Protein 3TQE (pdb70)

Sequence (308 aa):
SYVPQSSFAFVFPGQQGSQHHLGLAELGLQQPIIVLEETFQQQASSSALAYDLWALVQHGPQEERRLDQTTQFTQPALLTADVAIFRCWEALGGPKPQVAGHSLGEYAALVCAGALKKFEEAVKLVEKKRGQYQEAVPVGEGAGAIIGLNEAEIESICENAALGQVVQPANLNSTDQQTVISSGHSEAVDRALNAKTEGAKKIAKKRIIPVSVPSSHCPLQPAADRLAQDIIAKIISIDSPKVPVIHNVDVVDHNEANIIRGALIKQLVRRPVRWVVETIKYIEEQGIKVFECGPDNKLAGLIKRRIDRQSEILPLTTTELILTAIKRLTH

CATH classification: 3.40.366.10 (+1 more: 3.30.70.250)

Secondary structure (DSSP, 8-state):
----------B--TT------HHHHHH-HHHHHHHHHHHHHHTS-HHHHHHH--HHHHTSHHHHHHHHHHHHHHHHHHHHHTTPPPP---BSTHHHHHHHHHTTSS-HHHHHHHHHHHHH---SS-TTSB--EEESS-HHHHHHHHHHHHTTS-EEEEEEEETTEEEEEEBHHHHHHHH--TTTT-SEEE--S-S---SS---HHHHHHHHHHTTS--PPPSS----TTTSS---SHHHHHHHHHHHTTS-EEHHHHHHHHHHTT--B---SSSSHHHHHHHHH-TT-B----SSHHHHHHHHHHTT-

Solvent-accessible surface area: 13144 Å² total

Structure (mmCIF, N/CA/C/O backbone):
data_3TQE
#
_entry.id   3TQE
#
_cell.length_a   173.360
_cell.length_b   63.184
_cell.length_c   42.769
_cell.angle_alpha   90.00
_cell.angle_beta   98.81
_cell.angle_gamma   90.00
#
_symmetry.space_group_name_H-M   'C 1 2 1'
#
loop_
_entity.id
_entity.type
_entity.pdbx_description
1 polymer 'Malonyl-CoA-[acyl-carrier-protein] transacylase'
2 non-polymer GLYCINE
3 non-polymer 1,2-ETHANEDIOL
4 water water
#
loop_
_atom_site.group_PDB
_atom_site.id
_atom_site.type_symbol
_atom_site.label_atom_id
_atom_site.label_alt_id
_atom_site.label_comp_id
_atom_site.label_asym_id
_atom_site.label_entity_id
_atom_site.label_seq_id
_atom_site.pdbx_PDB_ins_code
_atom_site.Cartn_x
_atom_site.Cartn_y
_atom_site.Cartn_z
_atom_site.occupancy
_atom_site.B_iso_or_equiv
_atom_site.auth_seq_id
_atom_site.auth_comp_id
_atom_site.auth_asym_id
_atom_site.auth_atom_id
_atom_site.pdbx_PDB_model_num
ATOM 1 N N . SER A 1 1 ? 93.700 20.469 6.919 1.00 29.40 -2 SER A N 1
ATOM 2 C CA . SER A 1 1 ? 94.196 20.273 8.315 1.00 28.66 -2 SER A CA 1
ATOM 3 C C . SER A 1 1 ? 93.049 20.440 9.305 1.00 27.27 -2 SER A C 1
ATOM 4 O O . SER A 1 1 ? 91.916 20.807 8.927 1.00 27.68 -2 SER A O 1
ATOM 7 N N . TYR A 1 2 ? 93.342 20.162 10.570 1.00 24.63 -1 TYR A N 1
ATOM 8 C CA . TYR A 1 2 ? 92.325 20.183 11.614 1.00 23.57 -1 TYR A CA 1
ATOM 9 C C . TYR A 1 2 ? 91.587 21.501 11.671 1.00 22.29 -1 TYR A C 1
ATOM 10 O O . TYR A 1 2 ? 92.176 22.571 11.713 1.00 21.59 -1 TYR A O 1
ATOM 19 N N . VAL A 1 3 ? 90.267 21.401 11.695 1.00 21.53 0 VAL A N 1
ATOM 20 C CA . VAL A 1 3 ? 89.417 22.527 11.916 1.00 21.48 0 VAL A CA 1
ATOM 21 C C . VAL A 1 3 ? 88.472 22.108 13.006 1.00 20.75 0 VAL A C 1
ATOM 22 O O . VAL A 1 3 ? 87.772 21.100 12.890 1.00 22.31 0 VAL A O 1
ATOM 39 N N . PRO A 1 5 ? 85.216 21.863 14.660 1.00 19.39 2 PRO A N 1
ATOM 40 C CA . PRO A 1 5 ? 83.860 22.105 14.149 1.00 19.59 2 PRO A CA 1
ATOM 41 C C . PRO A 1 5 ? 83.089 23.098 14.991 1.00 18.79 2 PRO A C 1
ATOM 42 O O . PRO A 1 5 ? 83.318 23.221 16.195 1.00 19.37 2 PRO A O 1
ATOM 46 N N . GLN A 1 6 ? 82.171 23.803 14.361 1.00 17.92 3 GLN A N 1
ATOM 47 C CA . GLN A 1 6 ? 81.262 24.646 15.072 1.00 18.67 3 GLN A CA 1
ATOM 48 C C . GLN A 1 6 ? 80.384 23.748 15.943 1.00 17.21 3 GLN A C 1
ATOM 49 O O . GLN A 1 6 ? 79.935 22.686 15.511 1.00 17.47 3 GLN A O 1
ATOM 55 N N . SER A 1 7 ? 80.126 24.188 17.161 1.00 16.07 4 SER A N 1
ATOM 56 C CA A SER A 1 7 ? 79.166 23.521 18.013 0.50 15.87 4 SER A CA 1
ATOM 57 C CA B SER A 1 7 ? 79.154 23.514 18.009 0.50 15.53 4 SER A CA 1
ATOM 58 C C . SER A 1 7 ? 77.775 23.805 17.476 1.00 15.05 4 SER A C 1
ATOM 59 O O . SER A 1 7 ? 77.531 24.868 16.917 1.00 16.20 4 SER A O 1
ATOM 64 N N . PHE A 1 8 ? 76.883 22.836 17.643 1.00 13.04 5 PHE A N 1
ATOM 65 C CA . PHE A 1 8 ? 75.545 22.996 17.104 1.00 12.33 5 PHE A CA 1
ATOM 66 C C . PHE A 1 8 ? 74.549 22.210 17.890 1.00 12.05 5 PHE A C 1
ATOM 67 O O . PHE A 1 8 ? 74.893 21.254 18.585 1.00 12.13 5 PHE A O 1
ATOM 75 N N . ALA A 1 9 ? 73.305 22.639 17.733 1.00 11.52 6 ALA A N 1
ATOM 76 C CA . ALA A 1 9 ? 72.184 22.008 18.366 1.00 11.34 6 ALA A CA 1
ATOM 77 C C . ALA A 1 9 ? 71.223 21.543 17.295 1.00 11.17 6 ALA A C 1
ATOM 78 O O . ALA A 1 9 ? 71.124 22.168 16.245 1.00 13.10 6 ALA A O 1
ATOM 80 N N . PHE A 1 10 ? 70.558 20.429 17.554 1.00 10.92 7 PHE A N 1
ATOM 81 C CA . PHE A 1 10 ? 69.413 20.043 16.769 1.00 11.33 7 PHE A CA 1
ATOM 82 C C . PHE A 1 10 ? 68.151 20.435 17.492 1.00 11.47 7 PHE A C 1
ATOM 83 O O . PHE A 1 10 ? 67.997 20.196 18.685 1.00 11.89 7 PHE A O 1
ATOM 91 N N . VAL A 1 11 ? 67.249 21.051 16.756 1.00 11.26 8 VAL A N 1
ATOM 92 C CA . VAL A 1 11 ? 65.945 21.397 17.251 1.00 11.31 8 VAL A CA 1
ATOM 93 C C . VAL A 1 11 ? 64.880 20.710 16.436 1.00 10.69 8 VAL A C 1
ATOM 94 O O . VAL A 1 11 ? 64.924 20.696 15.212 1.00 12.24 8 VAL A O 1
ATOM 98 N N . PHE A 1 12 ? 63.940 20.085 17.129 1.00 10.24 9 PHE A N 1
ATOM 99 C CA . PHE A 1 12 ? 62.970 19.216 16.504 1.00 11.24 9 PHE A CA 1
ATOM 100 C C . PHE A 1 12 ? 61.599 19.835 16.560 1.00 11.20 9 PHE A C 1
ATOM 101 O O . PHE A 1 12 ? 61.087 20.105 17.641 1.00 11.79 9 PHE A O 1
ATOM 109 N N . PRO A 1 13 ? 60.995 20.053 15.406 1.00 12.09 10 PRO A N 1
ATOM 110 C CA . PRO A 1 13 ? 59.699 20.648 15.405 1.00 13.12 10 PRO A CA 1
ATOM 111 C C . PRO A 1 13 ? 58.568 19.728 15.797 1.00 14.07 10 PRO A C 1
ATOM 112 O O . PRO A 1 13 ? 58.669 18.515 15.725 1.00 15.55 10 PRO A O 1
ATOM 116 N N . GLY A 1 14 ? 57.496 20.359 16.216 1.00 15.05 11 GLY A N 1
ATOM 117 C CA . GLY A 1 14 ? 56.267 19.693 16.597 1.00 15.75 11 GLY A CA 1
ATOM 118 C C . GLY A 1 14 ? 55.086 20.195 15.801 1.00 16.35 11 GLY A C 1
ATOM 119 O O . GLY A 1 14 ? 55.224 20.642 14.670 1.00 15.79 11 GLY A O 1
ATOM 120 N N A GLN A 1 15 ? 53.910 20.129 16.419 0.50 17.54 12 GLN A N 1
ATOM 121 N N B GLN A 1 15 ? 53.904 20.084 16.380 0.50 17.22 12 GLN A N 1
ATOM 122 C CA A GLN A 1 15 ? 52.650 20.603 15.831 0.50 19.01 12 GLN A CA 1
ATOM 123 C CA B GLN A 1 15 ? 52.685 20.396 15.653 0.50 18.41 12 GLN A CA 1
ATOM 124 C C A GLN A 1 15 ? 52.793 21.917 15.085 0.50 18.79 12 GLN A C 1
ATOM 125 C C B GLN A 1 15 ? 52.700 21.837 15.126 0.50 18.56 12 GLN A C 1
ATOM 126 O O A GLN A 1 15 ? 53.431 22.854 15.570 0.50 19.63 12 GLN A O 1
ATOM 127 O O B GLN A 1 15 ? 53.146 22.759 15.808 0.50 19.54 12 GLN A O 1
ATOM 138 N N . GLY A 1 16 ? 52.181 21.987 13.912 1.00 18.68 13 GLY A N 1
ATOM 139 C CA . GLY A 1 16 ? 52.230 23.181 13.131 1.00 19.62 13 GLY A CA 1
ATOM 140 C C . GLY A 1 16 ? 53.178 23.023 11.985 1.00 18.28 13 GLY A C 1
ATOM 141 O O . GLY A 1 16 ? 53.045 23.718 10.976 1.00 21.62 13 GLY A O 1
ATOM 142 N N . SER A 1 17 ? 54.161 22.121 12.115 1.00 16.94 14 SER A N 1
ATOM 143 C CA . SER A 1 17 ? 55.127 21.950 11.072 1.00 16.31 14 SER A CA 1
ATOM 144 C C . SER A 1 17 ? 54.741 20.882 10.063 1.00 16.39 14 SER A C 1
ATOM 145 O O . SER A 1 17 ? 55.434 20.673 9.093 1.00 17.06 14 SER A O 1
ATOM 148 N N . GLN A 1 18 ? 53.620 20.205 10.274 1.00 16.84 15 GLN A N 1
ATOM 149 C CA . GLN A 1 18 ? 53.204 19.189 9.338 1.00 18.14 15 GLN A CA 1
ATOM 150 C C . GLN A 1 18 ? 52.496 19.783 8.155 1.00 18.50 15 GLN A C 1
ATOM 151 O O . GLN A 1 18 ? 51.773 20.768 8.287 1.00 20.59 15 GLN A O 1
ATOM 157 N N . HIS A 1 19 ? 52.726 19.169 7.012 1.00 17.33 16 HIS A N 1
ATOM 158 C CA A HIS A 1 19 ? 52.020 19.519 5.795 0.50 18.17 16 HIS A CA 1
ATOM 159 C CA B HIS A 1 19 ? 52.091 19.544 5.747 0.50 17.98 16 HIS A CA 1
ATOM 160 C C . HIS A 1 19 ? 51.974 18.333 4.856 1.00 17.77 16 HIS A C 1
ATOM 161 O O . HIS A 1 19 ? 52.834 17.471 4.866 1.00 16.88 16 HIS A O 1
ATOM 174 N N . LEU A 1 20 ? 50.924 18.270 4.055 1.00 17.93 17 LEU A N 1
ATOM 175 C CA . LEU A 1 20 ? 50.847 17.220 3.074 1.00 18.36 17 LEU A CA 1
ATOM 176 C C . LEU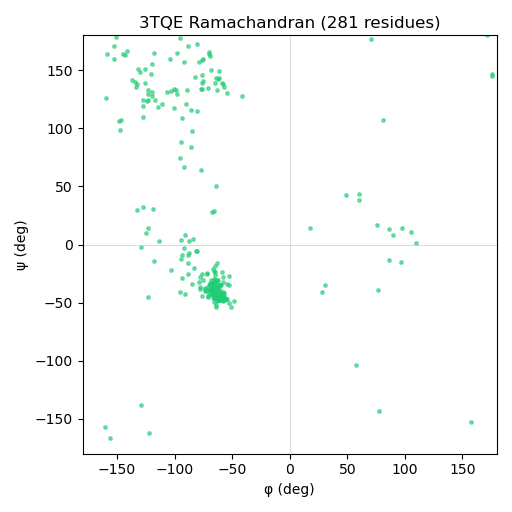 A 1 20 ? 52.035 17.299 2.155 1.00 18.48 17 LEU A C 1
ATOM 177 O O . LEU A 1 20 ? 52.480 18.406 1.776 1.00 20.07 17 LEU A O 1
ATOM 182 N N . GLY A 1 21 ? 52.571 16.138 1.833 1.00 18.26 18 GLY A N 1
ATOM 183 C CA . GLY A 1 21 ? 53.691 16.026 0.946 1.00 18.49 18 GLY A CA 1
ATOM 184 C C . GLY A 1 21 ? 55.017 16.284 1.600 1.00 19.17 18 GLY A C 1
ATOM 185 O O . GLY A 1 21 ? 56.028 16.281 0.944 1.00 19.36 18 GLY A O 1
ATOM 194 N N . LEU A 1 23 ? 58.525 15.930 3.182 1.00 16.29 20 LEU A N 1
ATOM 195 C CA . LEU A 1 23 ? 59.611 15.009 2.928 1.00 16.62 20 LEU A CA 1
ATOM 196 C C . LEU A 1 23 ? 59.536 14.265 1.598 1.00 15.78 20 LEU A C 1
ATOM 197 O O . LEU A 1 23 ? 60.276 13.321 1.3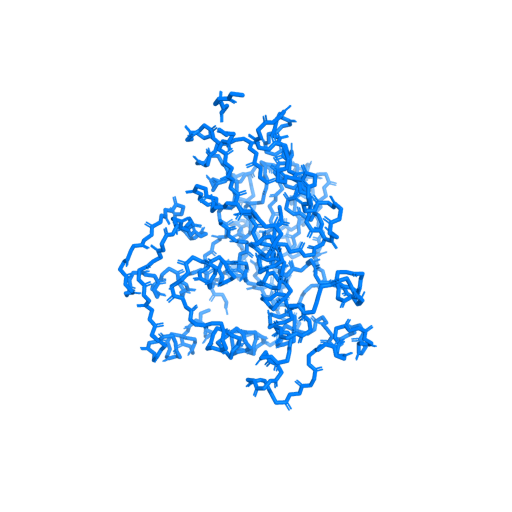89 1.00 15.13 20 LEU A O 1
ATOM 202 N N . ALA A 1 24 ? 58.678 14.698 0.669 1.00 16.58 21 ALA A N 1
ATOM 203 C CA . ALA A 1 24 ? 58.574 13.965 -0.581 1.00 16.97 21 ALA A CA 1
ATOM 204 C C . ALA A 1 24 ? 59.913 13.893 -1.329 1.00 16.45 21 ALA A C 1
ATOM 205 O O . ALA A 1 24 ? 60.333 12.842 -1.814 1.00 17.17 21 ALA A O 1
ATOM 207 N N . GLU A 1 25 ? 60.614 15.012 -1.375 1.00 16.30 22 GLU A N 1
ATOM 208 C CA . GLU A 1 25 ? 61.901 15.039 -2.063 1.00 16.20 22 GLU A CA 1
ATOM 209 C C . GLU A 1 25 ? 62.920 14.166 -1.366 1.00 15.15 22 GLU A C 1
ATOM 210 O O . GLU A 1 25 ? 63.566 13.330 -1.987 1.00 14.98 22 GLU A O 1
ATOM 216 N N . LEU A 1 26 ? 63.055 14.338 -0.053 1.00 14.69 23 LE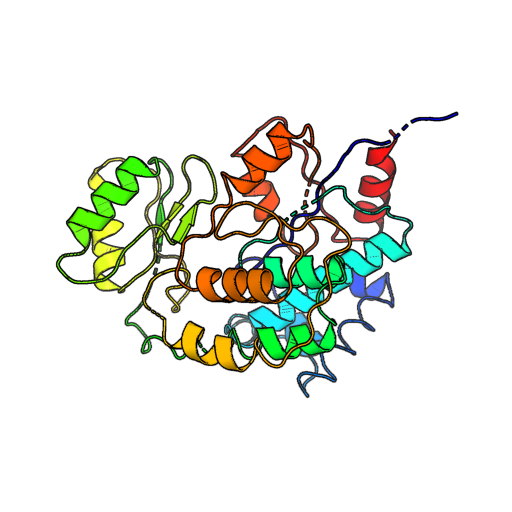U A N 1
ATOM 217 C CA . LEU A 1 26 ? 63.999 13.535 0.675 1.00 14.58 23 LEU A CA 1
ATOM 218 C C . LEU A 1 26 ? 63.651 12.065 0.561 1.00 15.12 23 LEU A C 1
ATOM 219 O O . LEU A 1 26 ? 64.518 11.211 0.513 1.00 16.16 23 LEU A O 1
ATOM 224 N N . GLY A 1 27 ? 62.360 11.768 0.525 1.00 15.00 24 GLY A N 1
ATOM 225 C CA . GLY A 1 27 ? 61.904 10.392 0.358 1.00 16.41 24 GLY A CA 1
ATOM 226 C C . GLY A 1 27 ? 62.274 9.750 -0.967 1.00 17.16 24 GLY A C 1
ATOM 227 O O . GLY A 1 27 ? 62.470 8.540 -1.042 1.00 19.03 24 GLY A O 1
ATOM 228 N N . LEU A 1 28 ? 62.379 10.561 -2.007 1.00 15.91 25 LEU A N 1
ATOM 229 C CA . LEU A 1 28 ? 62.890 10.069 -3.276 1.00 16.65 25 LEU A CA 1
ATOM 230 C C . LEU A 1 28 ? 64.386 9.838 -3.227 1.00 16.43 25 LEU A C 1
ATOM 231 O O . LEU A 1 28 ? 64.913 8.898 -3.799 1.00 18.42 25 LEU A O 1
ATOM 236 N N . GLN A 1 29 ? 65.081 10.722 -2.541 1.00 14.73 26 GLN A N 1
ATOM 237 C CA . GLN A 1 29 ? 66.526 10.715 -2.511 1.00 14.66 26 GLN A CA 1
ATOM 238 C C . GLN A 1 29 ? 67.139 9.695 -1.607 1.00 14.38 26 GLN A C 1
ATOM 239 O O . GLN A 1 29 ? 68.219 9.188 -1.879 1.00 15.45 26 GLN A O 1
ATOM 245 N N . GLN A 1 30 ? 66.486 9.463 -0.471 1.00 14.50 27 GLN A N 1
ATOM 246 C CA . GLN A 1 30 ? 67.073 8.670 0.598 1.00 14.64 27 GLN A CA 1
ATOM 247 C C . GLN A 1 30 ? 66.145 7.549 1.039 1.00 15.70 27 GLN A C 1
ATOM 248 O O . GLN A 1 30 ? 65.138 7.801 1.693 1.00 15.86 27 GLN A O 1
ATOM 254 N N . PRO A 1 31 ? 66.504 6.299 0.728 1.00 16.95 28 PRO A N 1
ATOM 255 C CA . PRO A 1 31 ? 65.752 5.131 1.110 1.00 17.16 28 PRO A CA 1
ATOM 256 C C . PRO A 1 31 ? 65.454 5.048 2.599 1.00 15.81 28 PRO A C 1
ATOM 257 O O . PRO A 1 31 ? 64.439 4.501 2.978 1.00 16.36 28 PRO A O 1
ATOM 261 N N . ILE A 1 32 ? 66.292 5.646 3.431 1.00 15.21 29 ILE A N 1
ATOM 262 C CA A ILE A 1 32 ? 66.045 5.561 4.865 0.50 14.76 29 ILE A CA 1
ATOM 263 C CA B ILE A 1 32 ? 66.070 5.638 4.871 0.50 15.30 29 ILE A CA 1
ATOM 264 C C . ILE A 1 32 ? 64.726 6.260 5.255 1.00 14.78 29 ILE A C 1
ATOM 265 O O . ILE A 1 32 ? 64.128 5.915 6.266 1.00 14.53 29 ILE A O 1
ATOM 274 N N . VAL A 1 33 ? 64.272 7.227 4.482 1.00 13.86 30 VAL A N 1
ATOM 275 C CA . VAL A 1 33 ? 63.013 7.906 4.784 1.00 13.73 30 VAL A CA 1
ATOM 276 C C . VAL A 1 33 ? 61.872 6.933 4.694 1.00 13.94 30 VAL A C 1
ATOM 277 O O . VAL A 1 33 ? 61.106 6.793 5.628 1.00 13.35 30 VAL A O 1
ATOM 281 N N . LEU A 1 34 ? 61.769 6.228 3.597 1.00 14.39 31 LEU A N 1
ATOM 282 C CA . LEU A 1 34 ? 60.659 5.294 3.462 1.00 15.79 31 LEU A CA 1
ATOM 283 C C . LEU A 1 34 ? 60.798 4.170 4.461 1.00 15.47 31 LEU A C 1
ATOM 284 O O . LEU A 1 34 ? 59.790 3.700 4.997 1.00 15.65 31 LEU A O 1
ATOM 289 N N . GLU A 1 35 ? 62.014 3.721 4.721 1.00 15.40 32 GLU A N 1
ATOM 290 C CA A GLU A 1 35 ? 62.218 2.673 5.720 0.50 15.73 32 GLU A CA 1
ATOM 291 C CA B GLU A 1 35 ? 62.246 2.681 5.727 0.50 15.64 32 GLU A CA 1
ATOM 292 C C . GLU A 1 35 ? 61.734 3.127 7.095 1.00 14.43 32 GLU A C 1
ATOM 293 O O . GLU A 1 35 ? 61.125 2.367 7.839 1.00 14.87 32 GLU A O 1
ATOM 304 N N . THR A 1 36 ? 61.988 4.369 7.426 1.00 13.20 33 THR A N 1
ATOM 305 C CA . THR A 1 36 ? 61.561 4.904 8.713 1.00 12.31 33 THR A CA 1
ATOM 306 C C . THR A 1 36 ? 60.044 4.981 8.780 1.00 12.86 33 THR A C 1
ATOM 307 O O . THR A 1 36 ? 59.446 4.635 9.783 1.00 12.66 33 THR A O 1
ATOM 311 N N . PHE A 1 37 ? 59.414 5.447 7.721 1.00 12.00 34 PHE A N 1
ATOM 312 C CA . PHE A 1 37 ? 57.972 5.494 7.691 1.00 12.74 34 PHE A CA 1
ATOM 313 C C . PHE A 1 37 ? 57.400 4.091 7.713 1.00 13.71 34 PHE A C 1
ATOM 314 O O . PHE A 1 37 ? 56.338 3.889 8.293 1.00 13.99 34 PHE A O 1
ATOM 322 N N . GLN A 1 38 ? 58.080 3.122 7.105 1.00 14.25 35 GLN A N 1
ATOM 323 C CA A GLN A 1 38 ? 57.621 1.734 7.150 0.50 15.44 35 GLN A CA 1
ATOM 324 C CA B GLN A 1 38 ? 57.576 1.762 7.158 0.50 15.41 35 GLN A CA 1
ATOM 325 C C . GLN A 1 38 ? 57.627 1.206 8.578 1.00 14.50 35 GLN A C 1
ATOM 326 O O . GLN A 1 38 ? 56.705 0.504 9.000 1.00 15.48 35 GLN A O 1
ATOM 337 N N . GLN A 1 39 ? 58.678 1.536 9.319 1.00 13.82 36 GLN A N 1
ATOM 338 C CA . GLN A 1 39 ? 58.760 1.161 10.720 1.00 14.00 36 GLN A CA 1
ATOM 339 C C . GLN A 1 39 ? 57.598 1.768 11.483 1.00 14.15 36 GLN A C 1
ATOM 340 O O . GLN A 1 39 ? 56.955 1.095 12.280 1.00 14.80 36 GLN A O 1
ATOM 346 N N . ALA A 1 40 ? 57.354 3.046 11.281 1.00 13.28 37 ALA A N 1
ATOM 347 C CA . ALA A 1 40 ? 56.247 3.684 11.950 1.00 13.31 37 ALA A CA 1
ATOM 348 C C . ALA A 1 40 ? 54.917 3.054 11.578 1.00 13.37 37 ALA A C 1
ATOM 349 O O . ALA A 1 40 ? 54.074 2.833 12.431 1.00 14.14 37 ALA A O 1
ATOM 351 N N . SER A 1 41 ? 54.742 2.763 10.301 1.00 13.19 38 SER A N 1
ATOM 352 C CA . SER A 1 41 ? 53.511 2.176 9.812 1.00 13.82 38 SER A CA 1
ATOM 353 C C . SER A 1 41 ? 53.275 0.809 10.399 1.00 15.28 38 SER A C 1
ATOM 354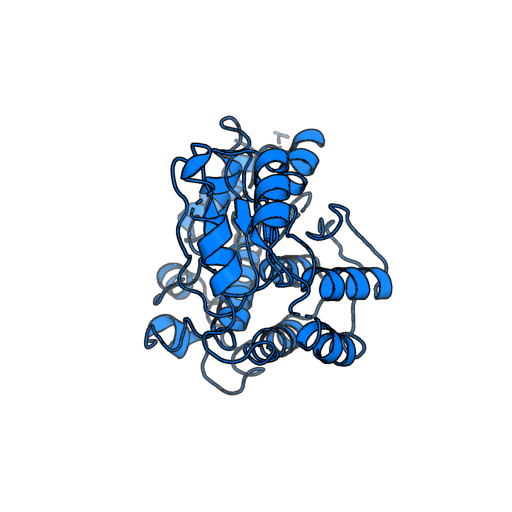 O O . SER A 1 41 ? 52.130 0.460 10.658 1.00 16.51 38 SER A O 1
ATOM 357 N N . SER A 1 42 ? 54.331 0.042 10.604 1.00 16.64 39 SER A N 1
ATOM 358 C CA A SER A 1 42 ? 54.173 -1.249 11.232 0.50 18.15 39 SER A CA 1
ATOM 359 C CA B SER A 1 42 ? 54.214 -1.261 11.249 0.50 18.26 39 SER A CA 1
ATOM 360 C C . SER A 1 42 ? 53.690 -1.092 12.670 1.00 18.43 39 SER A C 1
ATOM 361 O O . SER A 1 42 ? 52.850 -1.868 13.146 1.00 21.15 39 SER A O 1
ATOM 366 N N . ALA A 1 43 ? 54.166 -0.063 13.342 1.00 18.27 40 ALA A N 1
ATOM 367 C CA . ALA A 1 43 ? 53.743 0.205 14.694 1.00 18.44 40 ALA A CA 1
ATOM 368 C C . ALA A 1 43 ? 52.301 0.715 14.778 1.00 18.06 40 ALA A C 1
ATOM 369 O O . ALA A 1 43 ? 51.573 0.366 15.715 1.00 21.47 40 ALA A O 1
ATOM 371 N N . LEU A 1 44 ? 51.882 1.516 13.802 1.00 16.16 41 LEU A N 1
ATOM 372 C CA . LEU A 1 44 ? 50.584 2.195 13.791 1.00 15.82 41 LEU A CA 1
ATOM 373 C C . LEU A 1 44 ? 49.486 1.363 13.166 1.00 16.21 41 LEU A C 1
ATOM 374 O O . LEU A 1 44 ? 48.298 1.613 13.384 1.00 16.43 41 LEU A O 1
ATOM 379 N N . ALA A 1 45 ? 49.900 0.449 12.294 1.00 16.01 42 ALA A N 1
ATOM 380 C CA . ALA A 1 45 ? 49.006 -0.438 11.537 1.00 15.69 42 ALA A CA 1
ATOM 381 C C . ALA A 1 45 ? 48.280 0.215 10.366 1.00 16.60 42 ALA A C 1
ATOM 382 O O . ALA A 1 45 ? 47.347 -0.353 9.823 1.00 18.21 42 ALA A O 1
ATOM 384 N N . TYR A 1 46 ? 48.748 1.371 9.920 1.00 16.54 43 TYR A N 1
ATOM 385 C CA . TYR A 1 46 ? 48.301 1.970 8.672 1.00 16.19 43 TYR A CA 1
ATOM 386 C C . TYR A 1 46 ? 49.524 2.592 8.010 1.00 15.70 43 TYR A C 1
ATOM 387 O O . TYR A 1 46 ? 50.585 2.719 8.636 1.00 15.03 43 TYR A O 1
ATOM 396 N N . ASP A 1 47 ? 49.374 2.949 6.742 1.00 15.69 44 ASP A N 1
ATOM 397 C CA . ASP A 1 47 ? 50.480 3.442 5.936 1.00 16.13 44 ASP A CA 1
ATOM 398 C C . ASP A 1 47 ? 50.636 4.919 6.179 1.00 15.13 44 ASP A C 1
ATOM 399 O O . ASP A 1 47 ? 49.921 5.765 5.638 1.00 14.62 44 ASP A O 1
ATOM 404 N N . LEU A 1 48 ? 51.567 5.245 7.058 1.00 14.01 45 LEU A N 1
ATOM 405 C CA . LEU A 1 48 ? 51.767 6.616 7.445 1.00 13.98 45 LEU A CA 1
ATOM 406 C C . LEU A 1 48 ? 52.296 7.464 6.299 1.00 14.01 45 LEU A C 1
ATOM 407 O O . LEU A 1 48 ? 51.928 8.619 6.167 1.00 14.46 45 LEU A O 1
ATOM 412 N N . TRP A 1 49 ? 53.171 6.899 5.490 1.00 14.18 46 TRP A N 1
ATOM 413 C CA . TRP A 1 49 ? 53.686 7.672 4.362 1.00 14.23 46 TRP A CA 1
ATOM 414 C C . TRP A 1 49 ? 52.564 8.077 3.409 1.00 15.23 46 TRP A C 1
ATOM 415 O O . TRP A 1 49 ? 52.473 9.216 2.999 1.00 15.96 46 TRP A O 1
ATOM 426 N N . ALA A 1 50 ? 51.666 7.137 3.125 1.00 16.07 47 ALA A N 1
ATOM 427 C CA . ALA A 1 50 ? 50.547 7.414 2.273 1.00 16.56 47 ALA A CA 1
ATOM 428 C C . ALA A 1 50 ? 49.677 8.504 2.844 1.00 16.46 47 ALA A C 1
ATOM 429 O O . ALA A 1 50 ? 49.223 9.395 2.129 1.00 17.97 47 ALA A O 1
ATOM 431 N N . LEU A 1 51 ? 49.491 8.485 4.161 1.00 15.74 48 LEU A N 1
ATOM 432 C CA . LEU A 1 51 ? 48.685 9.495 4.792 1.00 17.31 48 LEU A CA 1
ATOM 433 C C . LEU A 1 51 ? 49.349 10.849 4.659 1.00 16.71 48 LEU A C 1
ATOM 434 O O . LEU A 1 51 ? 48.704 11.819 4.329 1.00 18.03 48 LEU A O 1
ATOM 439 N N . VAL A 1 52 ? 50.649 10.923 4.912 1.00 15.62 49 VAL A N 1
ATOM 440 C CA . VAL A 1 52 ? 51.337 12.190 4.863 1.00 16.80 49 VAL A CA 1
ATOM 441 C C . VAL A 1 52 ? 51.439 12.715 3.451 1.00 16.61 49 VAL A C 1
ATOM 442 O O . VAL A 1 52 ? 51.396 13.911 3.248 1.00 17.51 49 VAL A O 1
ATOM 446 N N . GLN A 1 53 ? 51.564 11.830 2.473 1.00 16.86 50 GLN A N 1
ATOM 447 C CA . GLN A 1 53 ? 51.705 12.288 1.082 1.00 18.60 50 GLN A CA 1
ATOM 448 C C . GLN A 1 53 ? 50.401 12.710 0.483 1.00 20.14 50 GLN A C 1
ATOM 449 O O . GLN A 1 53 ? 50.368 13.669 -0.280 1.00 22.44 50 GLN A O 1
ATOM 455 N N . HIS A 1 54 ? 49.334 11.989 0.805 1.00 21.23 51 HIS A N 1
ATOM 456 C CA . HIS A 1 54 ? 48.067 12.171 0.097 1.00 23.10 51 HIS A CA 1
ATOM 457 C C . HIS A 1 54 ? 46.906 12.647 0.961 1.00 23.49 51 HIS A C 1
ATOM 458 O O . HIS A 1 54 ? 45.867 13.096 0.442 1.00 25.17 51 HIS A O 1
ATOM 465 N N . GLY A 1 55 ? 47.064 12.576 2.269 1.00 23.26 52 GLY A N 1
ATOM 466 C CA . GLY A 1 55 ? 46.093 13.169 3.167 1.00 23.60 52 GLY A CA 1
ATOM 467 C C . GLY A 1 55 ? 44.851 12.317 3.314 1.00 23.76 52 GLY A C 1
ATOM 468 O O . GLY A 1 55 ? 44.933 11.087 3.295 1.00 25.98 52 GLY A O 1
ATOM 469 N N . PRO A 1 56 ? 43.692 12.964 3.426 1.00 23.41 53 PRO A N 1
ATOM 470 C CA . PRO A 1 56 ? 43.459 14.373 3.225 1.00 23.59 53 PRO A CA 1
ATOM 471 C C . PRO A 1 56 ? 44.048 15.273 4.299 1.00 22.77 53 PRO A C 1
ATOM 472 O O . PRO A 1 56 ? 44.461 14.819 5.357 1.00 21.26 53 PRO A O 1
ATOM 476 N N . GLN A 1 57 ? 44.110 16.549 3.992 1.00 23.61 54 GLN A N 1
ATOM 477 C CA . GLN A 1 57 ? 44.635 17.551 4.876 1.00 24.54 54 GLN A CA 1
ATOM 478 C C . GLN A 1 57 ? 44.057 17.449 6.269 1.00 23.97 54 GLN A C 1
ATOM 479 O O . GLN A 1 57 ? 44.754 17.498 7.271 1.00 22.10 54 GLN A O 1
ATOM 485 N N . GLU A 1 58 ? 42.744 17.348 6.310 1.00 24.33 55 GLU A N 1
ATOM 486 C CA A GLU A 1 58 ? 41.988 17.321 7.557 0.50 24.94 55 GLU A CA 1
ATOM 487 C CA B GLU A 1 58 ? 42.027 17.346 7.564 0.50 24.86 55 GLU A CA 1
ATOM 488 C C . GLU A 1 58 ? 42.425 16.153 8.431 1.00 23.94 55 GLU A C 1
ATOM 489 O O . GLU A 1 58 ? 42.420 16.253 9.662 1.00 24.88 55 GLU A O 1
ATOM 500 N N . ARG A 1 59 ? 42.789 15.052 7.792 1.00 21.51 56 ARG A N 1
ATOM 501 C CA A ARG A 1 59 ? 43.217 13.815 8.449 0.50 21.43 56 ARG A CA 1
ATOM 502 C CA B ARG A 1 59 ? 43.182 13.865 8.533 0.50 20.97 56 ARG A CA 1
ATOM 503 C C . ARG A 1 59 ? 44.576 14.065 9.103 1.00 20.64 56 ARG A C 1
ATOM 504 O O . ARG A 1 59 ? 44.801 13.870 10.315 1.00 20.05 56 ARG A O 1
ATOM 519 N N . LEU A 1 60 ? 45.506 14.530 8.292 1.00 20.29 57 LEU A N 1
ATOM 520 C CA . LEU A 1 60 ? 46.841 14.789 8.787 1.00 20.05 57 LEU A CA 1
ATOM 521 C C . LEU A 1 60 ? 46.840 15.767 9.933 1.00 19.77 57 LEU A C 1
ATOM 522 O O . LEU A 1 60 ? 47.660 15.650 10.830 1.00 20.90 57 LEU A O 1
ATOM 527 N N . ASP A 1 61 ? 45.906 16.711 9.928 1.00 19.03 58 ASP A N 1
ATOM 528 C CA . ASP A 1 61 ? 45.859 17.737 10.944 1.00 19.73 58 ASP A CA 1
ATOM 529 C C . ASP A 1 61 ? 45.183 17.303 12.254 1.00 18.60 58 ASP A C 1
ATOM 530 O O . ASP A 1 61 ? 45.191 18.039 13.235 1.00 20.89 58 ASP A O 1
ATOM 535 N N . GLN A 1 62 ? 44.620 16.110 12.280 1.00 17.24 59 GLN A N 1
ATOM 536 C CA . GLN A 1 62 ? 44.051 15.564 13.502 1.00 16.85 59 GLN A CA 1
ATOM 537 C C . GLN A 1 62 ? 45.210 15.079 14.347 1.00 15.73 59 GLN A C 1
ATOM 538 O O . GLN A 1 62 ? 46.058 14.383 13.852 1.00 15.80 59 GLN A O 1
ATOM 544 N N . THR A 1 63 ? 45.208 15.398 15.631 1.00 15.78 60 THR A N 1
ATOM 545 C CA A THR A 1 63 ? 46.326 15.205 16.552 0.50 16.17 60 THR A CA 1
ATOM 546 C CA B THR A 1 63 ? 46.449 15.230 16.389 0.50 15.11 60 THR A CA 1
ATOM 547 C C . THR A 1 63 ? 46.857 13.779 16.567 1.00 14.63 60 THR A C 1
ATOM 548 O O . THR A 1 63 ? 48.041 13.513 16.648 1.00 14.30 60 THR A O 1
ATOM 555 N N . GLN A 1 64 ? 45.932 12.832 16.526 1.00 13.46 61 GLN A N 1
ATOM 556 C CA . GLN A 1 64 ? 46.371 11.446 16.604 1.00 12.80 61 GLN A CA 1
ATOM 557 C C . GLN A 1 64 ? 47.176 11.011 15.409 1.00 12.53 61 GLN A C 1
ATOM 558 O O . GLN A 1 64 ? 47.905 10.044 15.500 1.00 13.85 61 GLN A O 1
ATOM 564 N N . PHE A 1 65 ? 47.031 11.724 14.298 1.00 12.52 62 PHE A N 1
ATOM 565 C CA . PHE A 1 65 ? 47.867 11.498 13.120 1.00 12.37 62 PHE A CA 1
ATOM 566 C C . PHE A 1 65 ? 49.077 12.443 13.073 1.00 12.63 62 PHE A C 1
ATOM 567 O O . PHE A 1 65 ? 50.165 12.023 12.707 1.00 12.58 62 PHE A O 1
ATOM 575 N N . THR A 1 66 ? 48.868 13.700 13.421 1.00 12.38 63 THR A N 1
ATOM 576 C CA . THR A 1 66 ? 49.930 14.696 13.339 1.00 12.64 63 THR A CA 1
ATOM 577 C C . THR A 1 66 ? 51.109 14.269 14.175 1.00 11.94 63 THR A C 1
ATOM 578 O O . THR A 1 66 ? 52.256 14.394 13.753 1.00 12.19 63 THR A O 1
ATOM 582 N N . GLN A 1 67 ? 50.830 13.768 15.370 1.00 10.93 64 GLN A N 1
ATOM 583 C CA . GLN A 1 67 ? 51.924 13.469 16.254 1.00 11.45 64 GLN A CA 1
ATOM 584 C C . GLN A 1 67 ? 52.856 12.362 15.744 1.00 11.33 64 GLN A C 1
ATOM 585 O O . GLN A 1 67 ? 54.053 12.567 15.650 1.00 10.95 64 GLN A O 1
ATOM 591 N N . PRO A 1 68 ? 52.331 11.193 15.395 1.00 11.31 65 PRO A N 1
ATOM 592 C CA . PRO A 1 68 ? 53.232 10.189 14.843 1.00 11.52 65 PRO A CA 1
ATOM 593 C C . PRO A 1 68 ? 53.833 10.607 13.495 1.00 11.35 65 PRO A C 1
ATOM 594 O O . PRO A 1 68 ? 54.958 10.241 13.202 1.00 11.24 65 PRO A O 1
ATOM 598 N N . ALA A 1 69 ? 53.111 11.384 12.699 1.00 11.34 66 ALA A N 1
ATOM 599 C CA . ALA A 1 69 ? 53.618 11.839 11.412 1.00 11.23 66 ALA A CA 1
ATOM 600 C C . ALA A 1 69 ? 54.861 12.686 11.628 1.00 11.33 66 ALA A C 1
ATOM 601 O O . ALA A 1 69 ? 55.868 12.510 10.962 1.00 12.11 66 ALA A O 1
ATOM 603 N N . LEU A 1 70 ? 54.768 13.632 12.555 1.00 10.90 67 LEU A N 1
ATOM 604 C CA . LEU A 1 70 ? 55.886 14.539 12.774 1.00 11.41 67 LEU A CA 1
ATOM 605 C C . LEU A 1 70 ? 57.032 13.857 13.484 1.00 10.63 67 LEU A C 1
ATOM 606 O O . LEU A 1 70 ? 58.207 14.104 13.187 1.00 12.04 67 LEU A O 1
ATOM 611 N N . LEU A 1 71 ? 56.731 12.978 14.434 1.00 10.23 68 LEU A N 1
ATOM 612 C CA . LEU A 1 71 ? 57.815 12.242 15.066 1.00 10.43 68 LEU A CA 1
ATOM 613 C C . LEU A 1 71 ? 58.593 11.474 14.007 1.00 10.02 68 LEU A C 1
ATOM 614 O O . LEU A 1 71 ? 59.830 11.467 13.978 1.00 10.75 68 LEU A O 1
ATOM 619 N N . THR A 1 72 ? 57.869 10.834 13.110 1.00 10.56 69 THR A N 1
ATOM 620 C CA . THR A 1 72 ? 58.479 10.009 12.068 1.00 9.55 69 THR A CA 1
ATOM 621 C C . THR A 1 72 ? 59.281 10.877 11.105 1.00 10.40 69 THR A C 1
ATOM 622 O O . THR A 1 72 ? 60.389 10.527 10.745 1.00 11.33 69 THR A O 1
ATOM 626 N N . ALA A 1 73 ? 58.724 12.006 10.716 1.00 10.17 70 ALA A N 1
ATOM 627 C CA . ALA A 1 73 ? 59.421 12.924 9.812 1.00 10.37 70 ALA A CA 1
ATOM 628 C C . ALA A 1 73 ? 60.711 13.428 10.451 1.00 10.84 70 ALA A C 1
ATOM 629 O O . ALA A 1 73 ? 61.761 13.451 9.820 1.00 11.87 70 ALA A O 1
ATOM 631 N N . ASP A 1 74 ? 60.627 13.809 11.722 1.00 10.37 71 ASP A N 1
ATOM 632 C CA . ASP A 1 74 ? 61.792 14.349 12.402 1.00 10.42 71 ASP A CA 1
ATOM 633 C C . ASP A 1 74 ? 62.870 13.265 12.506 1.00 10.71 71 ASP A C 1
ATOM 634 O O . ASP A 1 74 ? 64.045 13.531 12.283 1.00 11.30 71 ASP A O 1
ATOM 639 N N . VAL A 1 75 ? 62.488 12.055 12.891 1.00 10.43 72 VAL A N 1
ATOM 640 C CA . VAL A 1 75 ? 63.443 10.978 13.022 1.00 10.79 72 VAL A CA 1
ATOM 641 C C . VAL A 1 75 ? 64.018 10.593 11.660 1.00 11.13 72 VAL A C 1
ATOM 642 O O . VAL A 1 75 ? 65.195 10.317 11.532 1.00 11.88 72 VAL A O 1
ATOM 646 N N . ALA A 1 76 ? 63.189 10.589 10.632 1.00 10.86 73 ALA A N 1
ATOM 647 C CA . ALA A 1 76 ? 63.684 10.304 9.276 1.00 11.25 73 ALA A CA 1
ATOM 648 C C . ALA A 1 76 ? 64.777 11.270 8.889 1.00 11.85 73 ALA A C 1
ATOM 649 O O . ALA A 1 76 ? 65.788 10.868 8.299 1.00 12.83 73 ALA A O 1
ATOM 651 N N . ILE A 1 77 ? 64.568 12.540 9.181 1.00 11.64 74 ILE A N 1
ATOM 652 C CA . ILE A 1 77 ? 65.575 13.551 8.824 1.00 11.27 74 ILE A CA 1
ATOM 653 C C . ILE A 1 77 ? 66.833 13.352 9.632 1.00 11.34 74 ILE A C 1
ATOM 654 O O . ILE A 1 77 ? 67.941 13.440 9.105 1.00 12.20 74 ILE A O 1
ATOM 659 N N . PHE A 1 78 ? 66.692 13.050 10.914 1.00 10.94 75 PHE A N 1
ATOM 660 C CA . PHE A 1 78 ? 67.874 12.735 11.685 1.00 10.95 75 PHE A CA 1
ATOM 661 C C . PHE A 1 78 ? 68.648 11.585 11.119 1.00 11.12 75 PHE A C 1
ATOM 662 O O . PHE A 1 78 ? 69.875 11.604 11.065 1.00 12.30 75 PHE A O 1
ATOM 670 N N . ARG A 1 79 ? 67.940 10.565 10.674 1.00 11.38 76 ARG A N 1
ATOM 671 C CA . ARG A 1 79 ? 68.604 9.409 10.122 1.00 12.43 76 ARG A CA 1
ATOM 672 C C . ARG A 1 79 ? 69.296 9.729 8.808 1.00 12.98 76 ARG A C 1
ATOM 673 O O . ARG A 1 79 ? 70.328 9.148 8.504 1.00 15.44 76 ARG A O 1
ATOM 681 N N . CYS A 1 80 ? 68.724 10.626 8.040 1.00 13.15 77 CYS A N 1
ATOM 682 C CA . CYS A 1 80 ? 69.377 11.084 6.808 1.00 14.12 77 CYS A CA 1
ATOM 683 C C . CYS A 1 80 ? 70.642 11.888 7.129 1.00 13.51 77 CYS A C 1
ATOM 684 O O . CYS A 1 80 ? 71.652 11.725 6.489 1.00 14.69 77 CYS A O 1
ATOM 687 N N . TRP A 1 81 ? 70.581 12.758 8.117 1.00 13.12 78 TRP A N 1
ATOM 688 C CA . TRP A 1 81 ? 71.758 13.468 8.597 1.00 12.95 78 TRP A CA 1
ATOM 689 C C . TRP A 1 81 ? 72.856 12.492 8.927 1.00 13.97 78 TRP A C 1
ATOM 690 O O . TRP A 1 81 ? 73.991 12.667 8.480 1.00 14.97 78 TRP A O 1
ATOM 701 N N . GLU A 1 82 ? 72.553 11.463 9.707 1.00 14.05 79 GLU A N 1
ATOM 702 C CA . GLU A 1 82 ? 73.579 10.513 10.078 1.00 16.29 79 GLU A CA 1
ATOM 703 C C . GLU A 1 82 ? 74.087 9.727 8.872 1.00 17.34 79 GLU A C 1
ATOM 704 O O . GLU A 1 82 ? 75.290 9.524 8.741 1.00 18.59 79 GLU A O 1
ATOM 710 N N . ALA A 1 83 ? 73.184 9.359 7.972 1.00 16.82 80 ALA A N 1
ATOM 711 C CA . ALA A 1 83 ? 73.540 8.582 6.778 1.00 18.20 80 ALA A CA 1
ATOM 712 C C . ALA A 1 83 ? 74.450 9.332 5.854 1.00 17.78 80 ALA A C 1
ATOM 713 O O . ALA A 1 83 ? 75.272 8.719 5.151 1.00 20.36 80 ALA A O 1
ATOM 715 N N . LEU A 1 84 ? 74.312 10.646 5.840 1.00 17.14 81 LEU A N 1
ATOM 716 C CA . LEU A 1 84 ? 75.082 11.512 4.957 1.00 16.55 81 LEU A CA 1
ATOM 717 C C . LEU A 1 84 ? 76.377 11.996 5.612 1.00 17.77 81 LEU A C 1
ATOM 718 O O . LEU A 1 84 ? 77.093 12.813 5.048 1.00 19.05 81 LEU A O 1
ATOM 723 N N . GLY A 1 85 ? 76.685 11.447 6.778 1.00 17.47 82 GLY A N 1
ATOM 724 C CA . GLY A 1 85 ? 77.937 11.718 7.445 1.00 17.98 82 GLY A CA 1
ATOM 725 C C . GLY A 1 85 ? 77.897 12.772 8.530 1.00 17.81 82 GLY A C 1
ATOM 726 O O . GLY A 1 85 ? 78.939 13.234 8.995 1.00 20.15 82 GLY A O 1
ATOM 727 N N . GLY A 1 86 ? 76.705 13.140 8.982 1.00 16.70 83 GLY A N 1
ATOM 728 C CA . GLY A 1 86 ? 76.588 14.182 9.952 1.00 16.54 83 GLY A CA 1
ATOM 729 C C . GLY A 1 86 ? 76.980 13.706 11.347 1.00 16.79 83 GLY A C 1
ATOM 730 O O . GLY A 1 86 ? 76.627 12.614 11.771 1.00 17.06 83 GLY A O 1
ATOM 731 N N . PRO A 1 87 ? 77.689 14.547 12.072 1.00 16.17 84 PRO A N 1
ATOM 732 C CA . PRO A 1 87 ? 78.123 14.242 13.418 1.00 16.76 84 PRO A CA 1
ATOM 733 C C . PRO A 1 87 ? 77.014 14.481 14.428 1.00 16.73 84 PRO A C 1
ATOM 734 O O . PRO A 1 87 ? 75.976 15.052 14.096 1.00 16.11 84 PRO A O 1
ATOM 738 N N . LYS A 1 88 ? 77.260 14.081 15.662 1.00 17.45 85 LYS A N 1
ATOM 739 C CA . LYS A 1 88 ? 76.255 14.255 16.701 1.00 17.86 85 LYS A CA 1
ATOM 740 C C . LYS A 1 88 ? 76.218 15.708 17.112 1.00 16.34 85 LYS A C 1
ATOM 741 O O . LYS A 1 88 ? 77.246 16.349 17.277 1.00 16.63 85 LYS A O 1
ATOM 747 N N . PRO A 1 89 ? 75.016 16.237 17.350 1.00 15.43 86 PRO A N 1
ATOM 748 C CA . PRO A 1 89 ? 74.944 17.570 17.898 1.00 14.97 86 PRO A CA 1
ATOM 749 C C . PRO A 1 89 ? 75.430 17.574 19.340 1.00 14.37 86 PRO A C 1
ATOM 750 O O . PRO A 1 89 ? 75.481 16.545 19.995 1.00 15.25 86 PRO A O 1
ATOM 754 N N . GLN A 1 90 ? 75.728 18.757 19.827 1.00 12.99 87 GLN A N 1
ATOM 755 C CA . GLN A 1 90 ? 76.124 18.926 21.210 1.00 14.03 87 GLN A CA 1
ATOM 756 C C . GLN A 1 90 ? 74.953 18.889 22.151 1.00 13.73 87 GLN A C 1
ATOM 757 O O . GLN A 1 90 ? 75.099 18.524 23.305 1.00 14.54 87 GLN A O 1
ATOM 763 N N . VAL A 1 91 ? 73.787 19.283 21.649 1.00 12.95 88 VAL A N 1
ATOM 764 C CA . VAL A 1 91 ? 72.580 19.305 22.445 1.00 13.45 88 VAL A CA 1
ATOM 765 C C . VAL A 1 91 ? 71.394 19.216 21.513 1.00 12.41 88 VAL A C 1
ATOM 766 O O . VAL A 1 91 ? 71.484 19.552 20.322 1.00 11.96 88 VAL A O 1
ATOM 778 N N . ALA A 1 93 ? 66.911 19.775 21.448 1.00 11.18 90 ALA A N 1
ATOM 779 C CA . ALA A 1 93 ? 65.698 20.216 22.105 1.00 11.68 90 ALA A CA 1
ATOM 780 C C . ALA A 1 93 ? 64.583 20.060 21.096 1.00 11.84 90 ALA A C 1
ATOM 781 O O . ALA A 1 93 ? 64.791 20.258 19.926 1.00 12.31 90 ALA A O 1
ATOM 783 N N . GLY A 1 94 ? 63.408 19.742 21.547 1.00 12.51 91 GLY A N 1
ATOM 784 C CA . GLY A 1 94 ? 62.282 19.637 20.682 1.00 12.63 91 GLY A CA 1
ATOM 785 C C . GLY A 1 94 ? 61.136 20.410 21.201 1.00 13.48 91 GLY A C 1
ATOM 786 O O . GLY A 1 94 ? 60.949 20.472 22.397 1.00 15.77 91 GLY A O 1
ATOM 787 N N . HIS A 1 95 ? 60.314 20.930 20.303 1.00 12.92 92 HIS A N 1
ATOM 788 C CA . HIS A 1 95 ? 59.209 21.749 20.743 1.00 14.68 92 HIS A CA 1
ATOM 789 C C . HIS A 1 95 ? 57.988 20.849 20.891 1.00 14.99 92 HIS A C 1
ATOM 790 O O . HIS A 1 95 ? 57.448 20.362 19.914 1.00 15.10 92 HIS A O 1
ATOM 797 N N . SER A 1 96 ? 57.593 20.616 22.149 1.00 15.73 93 SER A N 1
ATOM 798 C CA . SER A 1 96 ? 56.440 19.755 22.525 1.00 15.68 93 SER A CA 1
ATOM 799 C C . SER A 1 96 ? 56.558 18.314 22.000 1.00 15.14 93 SER A C 1
ATOM 800 O O . SER A 1 96 ? 57.322 17.530 22.513 1.00 15.75 93 SER A O 1
ATOM 803 N N . LEU A 1 97 ? 55.833 17.961 20.959 1.00 14.16 94 LEU A N 1
ATOM 804 C CA . LEU A 1 97 ? 56.000 16.685 20.352 1.00 13.12 94 LEU A CA 1
ATOM 805 C C . LEU A 1 97 ? 57.456 16.465 19.954 1.00 12.68 94 LEU A C 1
ATOM 806 O O . LEU A 1 97 ? 57.971 15.343 20.024 1.00 12.40 94 LEU A O 1
ATOM 811 N N . GLY A 1 98 ? 58.140 17.524 19.554 1.00 12.02 95 GLY A N 1
ATOM 812 C CA . GLY A 1 98 ? 59.507 17.402 19.138 1.00 12.24 95 GLY A CA 1
ATOM 813 C C . GLY A 1 98 ? 60.417 16.848 20.196 1.00 11.71 95 GLY A C 1
ATOM 814 O O . GLY A 1 98 ? 61.460 16.301 19.900 1.00 11.79 95 GLY A O 1
ATOM 815 N N . GLU A 1 99 ? 60.039 16.993 21.453 1.00 12.29 96 GLU A N 1
ATOM 816 C CA . GLU A 1 99 ? 60.859 16.463 22.510 1.00 11.42 96 GLU A CA 1
ATOM 817 C C . GLU A 1 99 ? 60.967 14.939 22.423 1.00 11.60 96 GLU A C 1
ATOM 818 O O . GLU A 1 99 ? 62.003 14.375 22.743 1.00 12.35 96 GLU A O 1
ATOM 824 N N . TYR A 1 100 ? 59.917 14.285 21.922 1.00 12.24 97 TYR A N 1
ATOM 825 C CA . TYR A 1 100 ? 59.972 12.847 21.737 1.00 11.81 97 TYR A CA 1
ATOM 826 C C . TYR A 1 100 ? 60.928 12.499 20.644 1.00 11.70 97 TYR A C 1
ATOM 827 O O . TYR A 1 100 ? 61.604 11.476 20.726 1.00 12.06 97 TYR A O 1
ATOM 836 N N . ALA A 1 101 ? 60.937 13.292 19.576 1.00 11.05 98 ALA A N 1
ATOM 837 C CA . ALA A 1 101 ? 61.891 13.044 18.531 1.00 11.18 98 ALA A CA 1
ATOM 838 C C . ALA A 1 101 ? 63.299 13.192 19.049 1.00 11.24 98 ALA A C 1
ATOM 839 O O . ALA A 1 101 ? 64.154 12.378 18.739 1.00 11.68 98 ALA A O 1
ATOM 841 N N . ALA A 1 102 ? 63.542 14.211 19.857 1.00 10.87 99 ALA A N 1
ATOM 842 C CA . ALA A 1 102 ? 64.879 14.428 20.430 1.00 10.54 99 ALA A CA 1
ATOM 843 C C . ALA A 1 102 ? 65.274 13.210 21.256 1.00 11.55 99 ALA A C 1
ATOM 844 O O . ALA A 1 102 ? 66.389 12.715 21.177 1.00 12.06 99 ALA A O 1
ATOM 846 N N . LEU A 1 103 ? 64.345 12.688 22.043 1.00 10.94 100 LEU A N 1
ATOM 847 C CA . LEU A 1 103 ? 64.649 11.545 22.858 1.00 11.43 100 LEU A CA 1
ATOM 848 C C . LEU A 1 103 ? 64.889 10.270 22.082 1.00 11.70 100 LEU A C 1
ATOM 849 O O . LEU A 1 103 ? 65.730 9.464 22.456 1.00 13.28 100 LEU A O 1
ATOM 854 N N . VAL A 1 104 ? 64.192 10.099 20.978 1.00 10.60 101 VAL A N 1
ATOM 855 C CA . VAL A 1 104 ? 64.485 8.989 20.093 1.00 11.73 101 VAL A CA 1
ATOM 856 C C . VAL A 1 104 ? 65.872 9.131 19.486 1.00 12.49 101 VAL A C 1
ATOM 857 O O . VAL A 1 104 ? 66.692 8.201 19.490 1.00 13.46 101 VAL A O 1
ATOM 861 N N . CYS A 1 105 ? 66.186 10.317 19.001 1.00 12.15 102 CYS A N 1
ATOM 862 C CA . CYS A 1 105 ? 67.455 10.527 18.329 1.00 13.20 102 CYS A CA 1
ATOM 863 C C . CYS A 1 105 ? 68.640 10.531 19.286 1.00 13.77 102 CYS A C 1
ATOM 864 O O . CYS A 1 105 ? 69.735 10.148 18.907 1.00 15.77 102 CYS A O 1
ATOM 867 N N . ALA A 1 106 ? 68.388 10.858 20.554 1.00 13.14 103 ALA A N 1
ATOM 868 C CA . ALA A 1 106 ? 69.414 10.800 21.604 1.00 13.93 103 ALA A CA 1
ATOM 869 C C . ALA A 1 106 ? 69.611 9.378 22.133 1.00 16.04 103 ALA A C 1
ATOM 870 O O . ALA A 1 106 ? 70.458 9.143 22.992 1.00 17.35 103 ALA A O 1
ATOM 872 N N . GLY A 1 107 ? 68.792 8.443 21.696 1.00 16.09 104 GLY A N 1
ATOM 873 C CA . GLY A 1 107 ? 68.897 7.064 22.113 1.00 17.12 104 GLY A CA 1
ATOM 874 C C . GLY A 1 107 ? 68.168 6.702 23.390 1.00 16.86 104 GLY A C 1
ATOM 875 O O . GLY A 1 107 ? 68.367 5.621 23.916 1.00 19.13 104 GLY A O 1
ATOM 876 N N . ALA A 1 108 ? 67.286 7.563 23.869 1.00 15.98 105 ALA A N 1
ATOM 877 C CA . ALA A 1 108 ? 66.597 7.314 25.122 1.00 15.35 105 ALA A CA 1
ATOM 878 C C . ALA A 1 108 ? 65.367 6.445 24.917 1.00 15.96 105 ALA A C 1
ATOM 879 O O . ALA A 1 108 ? 65.008 5.671 25.776 1.00 17.44 105 ALA A O 1
ATOM 881 N N . LEU A 1 109 ? 64.698 6.600 23.776 1.00 15.24 106 LEU A N 1
ATOM 882 C CA . LEU A 1 109 ? 63.442 5.903 23.463 1.00 16.08 106 LEU A CA 1
ATOM 883 C C . LEU A 1 109 ? 63.591 5.172 22.150 1.00 15.65 106 LEU A C 1
ATOM 884 O O . LEU A 1 109 ? 64.165 5.712 21.195 1.00 16.20 106 LEU A O 1
ATOM 889 N N . LYS A 1 110 ? 63.065 3.960 22.096 1.00 15.11 107 LYS A N 1
ATOM 890 C CA A LYS A 1 110 ? 63.031 3.191 20.868 0.50 15.56 107 LYS A CA 1
ATOM 891 C CA B LYS A 1 110 ? 63.062 3.216 20.852 0.50 15.75 107 LYS A CA 1
ATOM 892 C C . LYS A 1 110 ? 62.026 3.838 19.934 1.00 14.60 107 LYS A C 1
ATOM 893 O O . LYS A 1 110 ? 60.918 4.152 20.344 1.00 15.07 107 LYS A O 1
ATOM 904 N N . PHE A 1 111 ? 62.409 4.034 18.682 1.00 13.65 108 PHE A N 1
ATOM 905 C CA . PHE A 1 111 ? 61.549 4.723 17.730 1.00 13.15 108 PHE A CA 1
ATOM 906 C C . PHE A 1 111 ? 60.136 4.155 17.666 1.00 13.23 108 PHE A C 1
ATOM 907 O O . PHE A 1 111 ? 59.180 4.899 17.780 1.00 13.15 108 PHE A O 1
ATOM 915 N N . GLU A 1 112 ? 59.988 2.854 17.442 1.00 15.07 109 GLU A N 1
ATOM 916 C CA . GLU A 1 112 ? 58.648 2.304 17.200 1.00 16.76 109 GLU A CA 1
ATOM 917 C C . GLU A 1 112 ? 57.807 2.390 18.483 1.00 16.28 109 GLU A C 1
ATOM 918 O O . GLU A 1 112 ? 56.607 2.624 18.429 1.00 16.62 109 GLU A O 1
ATOM 924 N N . GLU A 1 113 ? 58.456 2.308 19.634 1.00 15.65 110 GLU A N 1
ATOM 925 C CA . GLU A 1 113 ? 57.747 2.515 20.893 1.00 15.77 110 GLU A CA 1
ATOM 926 C C . GLU A 1 113 ? 57.292 3.958 21.017 1.00 14.07 110 GLU A C 1
ATOM 927 O O . GLU A 1 113 ? 56.169 4.249 21.436 1.00 14.77 110 GLU A O 1
ATOM 933 N N . ALA A 1 114 ? 58.157 4.871 20.619 1.00 12.84 111 ALA A N 1
ATOM 934 C CA . ALA A 1 114 ? 57.812 6.280 20.653 1.00 12.62 111 ALA A CA 1
ATOM 935 C C . ALA A 1 114 ? 56.672 6.604 19.698 1.00 11.64 111 ALA A C 1
ATOM 936 O O . ALA A 1 114 ? 55.842 7.448 20.005 1.00 11.42 111 ALA A O 1
ATOM 938 N N . VAL A 1 115 ? 56.648 5.974 18.536 1.00 11.25 112 VAL A N 1
ATOM 939 C CA . VAL A 1 115 ? 55.558 6.188 17.593 1.00 11.95 112 VAL A CA 1
ATOM 940 C C . VAL A 1 115 ? 54.233 5.835 18.238 1.00 12.34 112 VAL A C 1
ATOM 941 O O . VAL A 1 115 ? 53.253 6.592 18.156 1.00 12.24 112 VAL A O 1
ATOM 945 N N . LYS A 1 116 ? 54.186 4.671 18.867 1.00 12.91 113 LYS A N 1
ATOM 946 C CA . LYS A 1 116 ? 52.943 4.254 19.509 1.00 14.09 113 LYS A CA 1
ATOM 947 C C . LYS A 1 116 ? 52.587 5.207 20.649 1.00 12.86 113 LYS A C 1
ATOM 948 O O . LYS A 1 116 ? 51.423 5.542 20.865 1.00 13.14 113 LYS A O 1
ATOM 954 N N . LEU A 1 117 ? 53.594 5.642 21.385 1.00 12.62 114 LEU A N 1
ATOM 955 C CA . LEU A 1 117 ? 53.371 6.490 22.521 1.00 12.20 114 LEU A CA 1
ATOM 956 C C . LEU A 1 117 ? 52.808 7.856 22.085 1.00 11.59 114 LEU A C 1
ATOM 957 O O . LEU A 1 117 ? 51.928 8.407 22.736 1.00 12.25 114 LEU A O 1
ATOM 962 N N . VAL A 1 118 ? 53.343 8.430 21.016 1.00 10.59 115 VAL A N 1
ATOM 963 C CA . VAL A 1 118 ? 52.857 9.741 20.624 1.00 10.67 115 VAL A CA 1
ATOM 964 C C . VAL A 1 118 ? 51.509 9.663 19.941 1.00 10.59 115 VAL A C 1
ATOM 965 O O . VAL A 1 118 ? 50.767 10.625 19.985 1.00 11.12 115 VAL A O 1
ATOM 969 N N . GLU A 1 119 ? 51.181 8.518 19.332 1.00 11.03 116 GLU A N 1
ATOM 970 C CA . GLU A 1 119 ? 49.830 8.332 18.883 1.00 11.38 116 GLU A CA 1
ATOM 971 C C . GLU A 1 119 ? 48.884 8.400 20.064 1.00 11.59 116 GLU A C 1
ATOM 972 O O . GLU A 1 119 ? 47.864 9.074 19.998 1.00 11.68 116 GLU A O 1
ATOM 978 N N . LYS A 1 120 ? 49.247 7.731 21.154 1.00 12.27 117 LYS A N 1
ATOM 979 C CA A LYS A 1 120 ? 48.426 7.785 22.350 0.50 12.93 117 LYS A CA 1
ATOM 980 C CA B LYS A 1 120 ? 48.425 7.783 22.345 0.50 12.81 117 LYS A CA 1
ATOM 981 C C . LYS A 1 120 ? 48.385 9.187 22.921 1.00 12.54 117 LYS A C 1
ATOM 982 O O . LYS A 1 120 ? 47.330 9.679 23.333 1.00 13.14 117 LYS A O 1
ATOM 993 N N . ARG A 1 121 ? 49.521 9.849 22.925 1.00 11.37 118 ARG A N 1
ATOM 994 C CA . ARG A 1 121 ? 49.570 11.219 23.410 1.00 11.08 118 ARG A CA 1
ATOM 995 C C . ARG A 1 121 ? 48.569 12.077 22.654 1.00 11.71 118 ARG A C 1
ATOM 996 O O . ARG A 1 121 ? 47.816 12.844 23.249 1.00 12.70 118 ARG A O 1
ATOM 1004 N N . GLY A 1 122 ? 48.565 11.957 21.328 1.00 11.60 119 GLY A N 1
ATOM 1005 C CA . GLY A 1 122 ? 47.618 12.710 20.529 1.00 12.37 119 GLY A CA 1
ATOM 1006 C C . GLY A 1 122 ? 46.198 12.331 20.841 1.00 13.04 119 GLY A C 1
ATOM 1007 O O . GLY A 1 122 ? 45.324 13.200 20.991 1.00 14.14 119 GLY A O 1
ATOM 1008 N N . GLN A 1 123 ? 45.942 11.038 20.911 1.00 11.60 120 GLN A N 1
ATOM 1009 C CA . GLN A 1 123 ? 44.586 10.563 21.210 1.00 12.28 120 GLN A CA 1
ATOM 1010 C C . GLN A 1 123 ? 44.116 11.095 22.546 1.00 12.49 120 GLN A C 1
ATOM 1011 O O . GLN A 1 123 ? 43.006 11.630 22.648 1.00 14.03 120 GLN A O 1
ATOM 1017 N N . TYR A 1 124 ? 44.946 10.987 23.562 1.00 12.66 121 TYR A N 1
ATOM 1018 C CA . TYR A 1 124 ? 44.510 11.401 24.883 1.00 12.56 121 TYR A CA 1
ATOM 1019 C C . TYR A 1 124 ? 44.298 12.908 24.936 1.00 13.37 121 TYR A C 1
ATOM 1020 O O . TYR A 1 124 ? 43.376 13.397 25.569 1.00 14.01 121 TYR A O 1
ATOM 1042 N N . GLN A 1 126 ? 43.484 14.897 22.538 1.00 15.13 123 GLN A N 1
ATOM 1043 C CA . GLN A 1 126 ? 42.280 15.215 21.797 1.00 17.17 123 GLN A CA 1
ATOM 1044 C C . GLN A 1 126 ? 41.028 15.044 22.642 1.00 18.15 123 GLN A C 1
ATOM 1045 O O . GLN A 1 126 ? 40.039 15.768 22.469 1.00 19.66 123 GLN A O 1
ATOM 1051 N N . GLU A 1 127 ? 41.061 14.057 23.521 1.00 17.75 124 GLU A N 1
ATOM 1052 C CA . GLU A 1 127 ? 39.902 13.671 24.307 1.00 20.31 124 GLU A CA 1
ATOM 1053 C C . GLU A 1 127 ? 39.771 14.437 25.595 1.00 20.17 124 GLU A C 1
ATOM 1054 O O . GLU A 1 127 ? 38.737 14.331 26.277 1.00 22.07 124 GLU A O 1
ATOM 1060 N N . ALA A 1 128 ? 40.779 15.225 25.959 1.00 19.48 125 ALA A N 1
ATOM 1061 C CA . ALA A 1 128 ? 40.802 15.798 27.293 1.00 19.16 125 ALA A CA 1
ATOM 1062 C C . ALA A 1 128 ? 39.715 16.827 27.501 1.00 20.08 125 ALA A C 1
ATOM 1063 O O . ALA A 1 128 ? 39.185 16.908 28.585 1.00 20.86 125 ALA A O 1
ATOM 1065 N N . VAL A 1 129 ? 39.437 17.612 26.467 1.00 19.94 126 VAL A N 1
ATOM 1066 C CA . VAL A 1 129 ? 38.485 18.722 26.540 1.00 21.93 126 VAL A CA 1
ATOM 1067 C C . VAL A 1 129 ? 37.422 18.507 25.478 1.00 23.39 126 VAL A C 1
ATOM 1068 O O . VAL A 1 129 ? 37.747 18.245 24.332 1.00 22.56 126 VAL A O 1
ATOM 1072 N N . PRO A 1 130 ? 36.130 18.660 25.844 1.00 25.90 127 PRO A N 1
ATOM 1073 C CA . PRO A 1 130 ? 35.155 18.436 24.819 1.00 27.56 127 PRO A CA 1
ATOM 1074 C C . PRO A 1 130 ? 35.307 19.401 23.658 1.00 28.26 127 PRO A C 1
ATOM 1075 O O . PRO A 1 130 ? 35.759 20.549 23.816 1.00 25.65 127 PRO A O 1
ATOM 1079 N N . VAL A 1 131 ? 34.944 18.919 22.481 1.00 30.47 128 VAL A N 1
ATOM 1080 C CA . VAL A 1 131 ? 34.966 19.704 21.259 1.00 31.73 128 VAL A CA 1
ATOM 1081 C C . VAL A 1 131 ? 34.440 21.132 21.489 1.00 31.17 128 VAL A C 1
ATOM 1082 O O . VAL A 1 131 ? 33.385 21.315 22.097 1.00 31.65 128 VAL A O 1
ATOM 1086 N N . GLY A 1 132 ? 35.219 22.131 21.068 1.00 29.89 129 GLY A N 1
ATOM 1087 C CA . GLY A 1 132 ? 34.807 23.537 21.149 1.00 28.41 129 GLY A CA 1
ATOM 1088 C C . GLY A 1 132 ? 35.087 24.245 22.463 1.00 25.91 129 GLY A C 1
ATOM 1089 O O . GLY A 1 132 ? 34.979 25.470 22.543 1.00 26.82 129 GLY A O 1
ATOM 1090 N N . GLU A 1 133 ? 35.414 23.499 23.503 1.00 22.08 130 GLU A N 1
ATOM 1091 C CA . GLU A 1 133 ? 35.523 24.081 24.836 1.00 20.45 130 GLU A CA 1
ATOM 1092 C C . GLU A 1 133 ? 36.901 24.631 25.133 1.00 18.41 130 GLU A C 1
ATOM 1093 O O . GLU A 1 133 ? 37.085 25.386 26.090 1.00 17.59 130 GLU A O 1
ATOM 1099 N N . GLY A 1 134 ? 37.873 24.242 24.323 1.00 17.12 131 GLY A N 1
ATOM 1100 C CA . GLY A 1 134 ? 39.235 24.721 24.512 1.00 16.28 131 GLY A CA 1
ATOM 1101 C C . GLY A 1 134 ? 39.699 25.511 23.308 1.00 16.17 131 GLY A C 1
ATOM 1102 O O . GLY A 1 134 ? 39.132 25.450 22.209 1.00 17.66 131 GLY A O 1
ATOM 1103 N N . ALA A 1 135 ? 40.776 26.239 23.508 1.00 14.32 132 ALA A N 1
ATOM 1104 C CA . ALA A 1 135 ? 41.371 27.007 22.439 1.00 15.01 132 ALA A CA 1
ATOM 1105 C C . ALA A 1 135 ? 42.808 27.355 22.782 1.00 14.92 132 ALA A C 1
ATOM 1106 O O . ALA A 1 135 ? 43.240 27.257 23.921 1.00 13.97 132 ALA A O 1
ATOM 1116 N N . GLY A 1 137 ? 45.680 30.540 21.481 1.00 15.66 134 GLY A N 1
ATOM 1117 C CA . GLY A 1 137 ? 45.807 31.810 20.816 1.00 16.27 134 GLY A CA 1
ATOM 1118 C C . GLY A 1 137 ? 47.216 32.339 20.854 1.00 16.64 134 GLY A C 1
ATOM 1119 O O . GLY A 1 137 ? 47.912 32.177 21.825 1.00 17.18 134 GLY A O 1
ATOM 1120 N N . ALA A 1 138 ? 47.602 33.011 19.787 1.00 17.98 135 ALA A N 1
ATOM 1121 C CA . ALA A 1 138 ? 48.910 33.598 19.656 1.00 18.71 135 ALA A CA 1
ATOM 1122 C C . ALA A 1 138 ? 48.851 35.066 19.936 1.00 18.45 135 ALA A C 1
ATOM 1123 O O . ALA A 1 138 ? 47.973 35.757 19.417 1.00 19.34 135 ALA A O 1
ATOM 1125 N N . ILE A 1 139 ? 49.794 35.538 20.739 1.00 18.10 136 ILE A N 1
ATOM 1126 C CA . ILE A 1 139 ? 49.914 36.941 21.069 1.00 17.89 136 ILE A CA 1
ATOM 1127 C C . ILE A 1 139 ? 51.304 37.373 20.665 1.00 19.25 136 ILE A C 1
ATOM 1128 O O . ILE A 1 139 ? 52.290 36.774 21.096 1.00 19.74 136 ILE A O 1
ATOM 1133 N N . ILE A 1 140 ? 51.380 38.402 19.831 1.00 20.86 137 ILE A N 1
ATOM 1134 C CA . ILE A 1 140 ? 52.663 38.920 19.387 1.00 22.63 137 ILE A CA 1
ATOM 1135 C C . ILE A 1 140 ? 52.751 40.357 19.819 1.00 22.82 137 ILE A C 1
ATOM 1136 O O . ILE A 1 140 ? 51.830 41.131 19.566 1.00 22.22 137 ILE A O 1
ATOM 1141 N N . GLY A 1 141 ? 53.838 40.704 20.496 1.00 24.07 138 GLY A N 1
ATOM 1142 C CA . GLY A 1 141 ? 54.130 42.090 20.845 1.00 25.38 138 GLY A CA 1
ATOM 1143 C C . GLY A 1 141 ? 54.018 42.488 22.298 1.00 26.72 138 GLY A C 1
ATOM 1144 O O . GLY A 1 141 ? 54.245 43.673 22.636 1.00 29.19 138 GLY A O 1
ATOM 1145 N N . LEU A 1 142 ? 53.678 41.543 23.171 1.00 26.19 139 LEU A N 1
ATOM 1146 C CA . LEU A 1 142 ? 53.665 41.761 24.611 1.00 26.76 139 LEU A CA 1
ATOM 1147 C C . LEU A 1 142 ? 54.646 40.794 25.258 1.00 28.94 139 LEU A C 1
ATOM 1148 O O . LEU A 1 142 ? 54.897 39.711 24.722 1.00 30.02 139 LEU A O 1
ATOM 1153 N N . ASN A 1 143 ? 55.149 41.156 26.424 1.00 30.42 140 ASN A N 1
ATOM 1154 C CA . ASN A 1 143 ? 56.055 40.252 27.123 1.00 32.13 140 ASN A CA 1
ATOM 1155 C C . ASN A 1 143 ? 55.291 39.283 28.012 1.00 32.22 140 ASN A C 1
ATOM 1156 O O . ASN A 1 143 ? 54.065 39.390 28.178 1.00 29.85 140 ASN A O 1
ATOM 1161 N N . GLU A 1 144 ? 55.998 38.298 28.545 1.00 32.75 14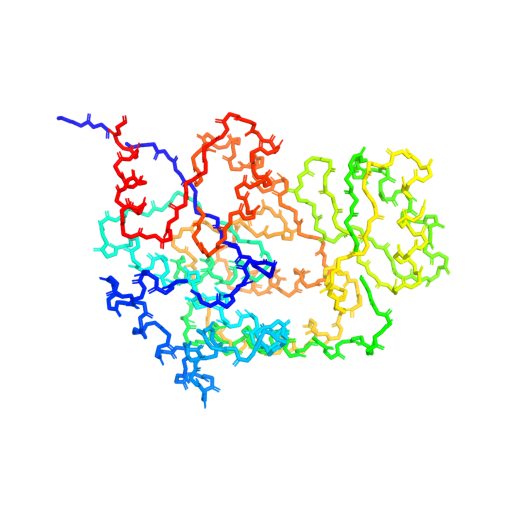1 GLU A N 1
ATOM 1162 C CA . GLU A 1 144 ? 55.360 37.226 29.297 1.00 33.61 141 GLU A CA 1
ATOM 1163 C C . GLU A 1 144 ? 54.647 37.771 30.533 1.00 32.32 141 GLU A C 1
ATOM 1164 O O . GLU A 1 144 ? 53.556 37.331 30.855 1.00 30.40 141 GLU A O 1
ATOM 1170 N N . ALA A 1 145 ? 55.273 38.711 31.229 1.00 31.34 142 ALA A N 1
ATOM 1171 C CA . ALA A 1 145 ? 54.676 39.318 32.419 1.00 30.76 142 ALA A CA 1
ATOM 1172 C C . ALA A 1 145 ? 53.340 39.973 32.101 1.00 29.42 142 ALA A C 1
ATOM 1173 O O . ALA A 1 145 ? 52.369 39.842 32.857 1.00 28.50 142 ALA A O 1
ATOM 1175 N N . GLU A 1 146 ? 53.315 40.698 30.992 1.00 28.25 143 GLU A N 1
ATOM 1176 C CA . GLU A 1 146 ? 52.112 41.399 30.568 1.00 27.04 143 GLU A CA 1
ATOM 1177 C C . GLU A 1 146 ? 51.042 40.365 30.261 1.00 24.30 143 GLU A C 1
ATOM 1178 O O . GLU A 1 146 ? 49.883 40.504 30.654 1.00 23.02 143 GLU A O 1
ATOM 1184 N N . ILE A 1 147 ? 51.448 39.306 29.584 1.00 22.00 144 ILE A N 1
ATOM 1185 C CA . ILE A 1 147 ? 50.497 38.281 29.198 1.00 20.49 144 ILE A CA 1
ATOM 1186 C C . ILE A 1 147 ? 50.015 37.498 30.410 1.00 20.36 144 ILE A C 1
ATOM 1187 O O . ILE A 1 147 ? 48.852 37.124 30.488 1.00 19.26 144 ILE A O 1
ATOM 1192 N N . GLU A 1 148 ? 50.900 37.204 31.353 1.00 21.61 145 GLU A N 1
ATOM 1193 C CA . GLU A 1 148 ? 50.462 36.534 32.570 1.00 23.37 145 GLU A CA 1
ATOM 1194 C C . GLU A 1 148 ? 49.404 37.359 33.293 1.00 23.29 145 GLU A C 1
ATOM 1195 O O . GLU A 1 148 ? 48.437 36.808 33.773 1.00 23.72 145 GLU A O 1
ATOM 1201 N N . SER A 1 149 ? 49.605 38.669 33.376 1.00 22.83 146 SER A N 1
ATOM 1202 C CA . SER A 1 149 ? 48.663 39.540 34.049 1.00 23.63 146 SER A CA 1
ATOM 1203 C C . SER A 1 149 ? 47.321 39.515 33.334 1.00 22.35 146 SER A C 1
ATOM 1204 O O . SER A 1 149 ? 46.267 39.421 33.954 1.00 23.03 146 SER A O 1
ATOM 1207 N N . ILE A 1 150 ? 47.381 39.616 32.020 1.00 21.07 147 ILE A N 1
ATOM 1208 C CA . ILE A 1 150 ? 46.165 39.543 31.211 1.00 20.16 147 ILE A CA 1
ATOM 1209 C C . ILE A 1 150 ? 45.416 38.258 31.467 1.00 19.95 147 ILE A C 1
ATOM 1210 O O . ILE A 1 150 ? 44.199 38.239 31.633 1.00 19.46 147 ILE A O 1
ATOM 1215 N N . CYS A 1 151 ? 46.135 37.156 31.459 1.00 19.67 148 CYS A N 1
ATOM 1216 C CA . CYS A 1 151 ? 45.466 35.879 31.640 1.00 20.37 148 CYS A CA 1
ATOM 1217 C C . CYS A 1 151 ? 44.790 35.802 33.000 1.00 20.95 148 CYS A C 1
ATOM 1218 O O . CYS A 1 151 ? 43.667 35.318 33.097 1.00 20.76 148 CYS A O 1
ATOM 1221 N N . GLU A 1 152 ? 45.446 36.320 34.037 1.00 21.48 149 GLU A N 1
ATOM 1222 C CA . GLU A 1 152 ? 44.867 36.322 35.365 1.00 23.02 149 GLU A CA 1
ATOM 1223 C C . GLU A 1 152 ? 43.584 37.140 35.370 1.00 22.02 149 GLU A C 1
ATOM 1224 O O . GLU A 1 152 ? 42.610 36.743 35.992 1.00 23.61 149 GLU A O 1
ATOM 1230 N N . ASN A 1 153 ? 43.585 38.267 34.671 1.00 21.58 150 ASN A N 1
ATOM 1231 C CA . ASN A 1 153 ? 42.409 39.150 34.650 1.00 21.59 150 ASN A CA 1
ATOM 1232 C C . ASN A 1 153 ? 41.290 38.608 33.770 1.00 20.80 150 ASN A C 1
ATOM 1233 O O . ASN A 1 153 ? 40.117 38.844 34.027 1.00 21.65 150 ASN A O 1
ATOM 1238 N N . ALA A 1 154 ? 41.645 37.877 32.722 1.00 18.41 151 ALA A N 1
ATOM 1239 C CA . ALA A 1 154 ? 40.659 37.350 31.797 1.00 18.00 151 ALA A CA 1
ATOM 1240 C C . ALA A 1 154 ? 40.021 36.056 32.272 1.00 17.01 151 ALA A C 1
ATOM 1241 O O . ALA A 1 154 ? 38.940 35.697 31.817 1.00 16.96 151 ALA A O 1
ATOM 1243 N N . ALA A 1 155 ? 40.662 35.350 33.192 1.00 16.45 152 ALA A N 1
ATOM 1244 C CA . ALA A 1 155 ? 40.248 33.998 33.496 1.00 16.69 152 ALA A CA 1
ATOM 1245 C C . ALA A 1 155 ? 38.865 33.900 34.066 1.00 16.84 152 ALA A C 1
ATOM 1246 O O . ALA A 1 155 ? 38.096 33.077 33.616 1.00 15.91 152 ALA A O 1
ATOM 1248 N N . LEU A 1 156 ? 38.569 34.734 35.067 1.00 17.24 153 LEU A N 1
ATOM 1249 C CA . LEU A 1 156 ? 37.232 34.798 35.648 1.00 18.00 153 LEU A CA 1
ATOM 1250 C C . LEU A 1 156 ? 36.704 33.416 35.991 1.00 18.07 153 LEU A C 1
ATOM 1251 O O . LEU A 1 156 ? 35.553 33.089 35.760 1.00 18.59 153 LEU A O 1
ATOM 1256 N N . GLY A 1 157 ? 37.576 32.589 36.565 1.00 18.54 154 GLY A N 1
ATOM 1257 C CA . GLY A 1 157 ? 37.183 31.266 36.983 1.00 19.27 154 GLY A CA 1
ATOM 1258 C C . GLY A 1 157 ? 37.481 30.126 36.035 1.00 19.16 154 GLY A C 1
ATOM 1259 O O . GLY A 1 157 ? 37.410 28.939 36.417 1.00 21.57 154 GLY A O 1
ATOM 1260 N N . GLN A 1 158 ? 37.791 30.480 34.795 1.00 17.16 155 GLN A N 1
ATOM 1261 C CA . GLN A 1 158 ? 38.180 29.528 33.777 1.00 16.90 155 GLN A CA 1
ATOM 1262 C C . GLN A 1 158 ? 39.692 29.448 33.723 1.00 17.37 155 GLN A C 1
ATOM 1263 O O . GLN A 1 158 ? 40.396 30.135 34.451 1.00 18.27 155 GLN A O 1
ATOM 1269 N N . VAL A 1 159 ? 40.185 28.569 32.860 1.00 16.27 156 VAL A N 1
ATOM 1270 C CA . VAL A 1 159 ? 41.607 28.403 32.652 1.00 16.48 156 VAL A CA 1
ATOM 1271 C C . VAL A 1 159 ? 42.041 29.185 31.422 1.00 15.22 156 VAL A C 1
ATOM 1272 O O . VAL A 1 159 ? 41.477 29.042 30.346 1.00 15.55 156 VAL A O 1
ATOM 1276 N N . VAL A 1 160 ? 43.071 29.985 31.581 1.00 15.23 157 VAL A N 1
ATOM 1277 C CA . VAL A 1 160 ? 43.760 30.581 30.448 1.00 14.97 157 VAL A CA 1
ATOM 1278 C C . VAL A 1 160 ? 45.131 30.983 30.925 1.00 16.36 157 VAL A C 1
ATOM 1279 O O . VAL A 1 160 ? 45.275 31.650 31.930 1.00 16.73 157 VAL A O 1
ATOM 1283 N N . GLN A 1 161 ? 46.155 30.519 30.229 1.00 15.97 158 GLN A N 1
ATOM 1284 C CA . GLN A 1 161 ? 47.501 30.820 30.635 1.00 17.39 158 GLN A CA 1
ATOM 1285 C C . GLN A 1 161 ? 48.480 30.668 29.512 1.00 16.53 158 GLN A C 1
ATOM 1286 O O . GLN A 1 161 ? 48.175 30.040 28.523 1.00 15.50 158 GLN A O 1
ATOM 1292 N N . PRO A 1 162 ? 49.684 31.226 29.684 1.00 17.61 159 PRO A N 1
ATOM 1293 C CA . PRO A 1 162 ? 50.745 30.982 28.726 1.00 17.77 159 PRO A CA 1
ATOM 1294 C C . PRO A 1 162 ? 51.023 29.485 28.581 1.00 17.30 159 PRO A C 1
ATOM 1295 O O . PRO A 1 162 ? 51.061 28.760 29.563 1.00 18.75 159 PRO A O 1
ATOM 1299 N N . ALA A 1 163 ? 51.169 29.071 27.342 1.00 16.08 160 ALA A N 1
ATOM 1300 C CA . ALA A 1 163 ? 51.277 27.675 26.948 1.00 15.88 160 ALA A CA 1
ATOM 1301 C C . ALA A 1 163 ? 52.555 27.433 26.176 1.00 15.89 160 ALA A C 1
ATOM 1302 O O . ALA A 1 163 ? 53.225 26.427 26.393 1.00 16.98 160 ALA A O 1
ATOM 1304 N N . ASN A 1 164 ? 52.885 28.303 25.228 1.00 15.50 161 ASN A N 1
ATOM 1305 C CA . ASN A 1 164 ? 54.161 28.176 24.531 1.00 16.15 161 ASN A CA 1
ATOM 1306 C C . ASN A 1 164 ? 54.866 29.505 24.621 1.00 16.58 161 ASN A C 1
ATOM 1307 O O . ASN A 1 164 ? 54.339 30.515 24.138 1.00 17.56 161 ASN A O 1
ATOM 1312 N N . LEU A 1 165 ? 56.034 29.520 25.241 1.00 15.84 162 LEU A N 1
ATOM 1313 C CA . LEU A 1 165 ? 56.833 30.732 25.325 1.00 16.31 162 LEU A CA 1
ATOM 1314 C C . LEU A 1 165 ? 57.811 30.674 24.161 1.00 16.40 162 LEU A C 1
ATOM 1315 O O . LEU A 1 165 ? 58.910 30.096 24.279 1.00 15.94 162 LEU A O 1
ATOM 1320 N N . ASN A 1 166 ? 57.394 31.185 23.013 1.00 16.56 163 ASN A N 1
ATOM 1321 C CA . ASN A 1 166 ? 58.032 30.845 21.746 1.00 17.92 163 ASN A CA 1
ATOM 1322 C C . ASN A 1 166 ? 59.151 31.748 21.338 1.00 19.81 163 ASN A C 1
ATOM 1323 O O . ASN A 1 166 ? 60.190 31.286 20.854 1.00 20.51 163 ASN A O 1
ATOM 1328 N N . SER A 1 167 ? 58.960 33.029 21.520 1.00 20.84 164 SER A N 1
ATOM 1329 C CA . SER A 1 167 ? 60.015 33.969 21.258 1.00 24.46 164 SER A CA 1
ATOM 1330 C C . SER A 1 167 ? 59.786 35.121 22.189 1.00 26.02 164 SER A C 1
ATOM 1331 O O . SER A 1 167 ? 58.821 35.172 22.938 1.00 25.97 164 SER A O 1
ATOM 1334 N N . THR A 1 168 ? 60.667 36.100 22.148 1.00 29.33 165 THR A N 1
ATOM 1335 C CA . THR A 1 168 ? 60.658 37.046 23.229 1.00 30.56 165 THR A CA 1
ATOM 1336 C C . THR A 1 168 ? 59.292 37.830 23.300 1.00 30.91 165 THR A C 1
ATOM 1337 O O . THR A 1 168 ? 58.705 38.053 24.374 1.00 31.63 165 THR A O 1
ATOM 1341 N N . ASP A 1 169 ? 58.743 38.127 22.148 1.00 29.44 166 ASP A N 1
ATOM 1342 C CA . ASP A 1 169 ? 57.457 38.803 22.119 1.00 28.93 166 ASP A CA 1
ATOM 1343 C C . ASP A 1 169 ? 56.414 37.956 21.415 1.00 25.92 166 ASP A C 1
ATOM 1344 O O . ASP A 1 169 ? 55.493 38.493 20.818 1.00 26.10 166 ASP A O 1
ATOM 1349 N N . GLN A 1 170 ? 56.538 36.628 21.484 1.00 23.24 167 GLN A N 1
ATOM 1350 C CA A GLN A 1 170 ? 55.574 35.742 20.856 0.50 22.83 167 GLN A CA 1
ATOM 1351 C CA B GLN A 1 170 ? 55.552 35.750 20.866 0.50 22.64 167 GLN A CA 1
ATOM 1352 C C . GLN A 1 170 ? 55.229 34.642 21.845 1.00 21.61 167 GLN A C 1
ATOM 1353 O O . GLN A 1 170 ? 56.085 33.824 22.205 1.00 20.32 167 GLN A O 1
ATOM 1364 N N . THR A 1 171 ? 53.989 34.622 22.290 1.00 20.01 168 THR A N 1
ATOM 1365 C CA . THR A 1 171 ? 53.567 33.663 23.286 1.00 19.73 168 THR A CA 1
ATOM 1366 C C . THR A 1 171 ? 52.251 33.105 22.812 1.00 18.87 168 THR A C 1
ATOM 1367 O O . THR A 1 171 ? 51.411 33.852 22.347 1.00 20.75 168 THR A O 1
ATOM 1371 N N . VAL A 1 172 ? 52.054 31.815 22.979 1.00 15.93 169 VAL A N 1
ATOM 1372 C CA . VAL A 1 172 ? 50.753 31.176 22.758 1.00 15.94 169 VAL A CA 1
ATOM 1373 C C . VAL A 1 172 ? 50.136 30.901 24.107 1.00 15.01 169 VAL A C 1
ATOM 1374 O O . VAL A 1 172 ? 50.803 30.440 25.021 1.00 15.54 169 VAL A O 1
ATOM 1378 N N . ILE A 1 173 ? 48.868 31.278 24.238 1.00 13.83 170 ILE A N 1
ATOM 1379 C CA . ILE A 1 173 ? 48.082 30.976 25.414 1.00 13.87 170 ILE A CA 1
ATOM 1380 C C . ILE A 1 173 ? 47.107 29.850 25.120 1.00 13.71 170 ILE A C 1
ATOM 1381 O O . ILE A 1 173 ? 46.794 29.563 23.979 1.00 14.38 170 ILE A O 1
ATOM 1386 N N . SER A 1 174 ? 46.651 29.208 26.171 1.00 13.31 171 SER A N 1
ATOM 1387 C CA A SER A 1 174 ? 45.808 28.051 26.079 0.50 13.10 171 SER A CA 1
ATOM 1388 C CA B SER A 1 174 ? 45.708 28.119 26.015 0.50 13.48 171 SER A CA 1
ATOM 1389 C C . SER A 1 174 ? 44.809 28.047 27.217 1.00 13.28 171 SER A C 1
ATOM 1390 O O . SER A 1 174 ? 45.117 28.533 28.291 1.00 14.34 171 SER A O 1
ATOM 1395 N N . GLY A 1 175 ? 43.649 27.461 26.982 1.00 12.71 172 GLY A N 1
ATOM 1396 C CA . GLY A 1 175 ? 42.687 27.259 28.043 1.00 13.31 172 GLY A CA 1
ATOM 1397 C C . GLY A 1 175 ? 41.294 27.105 27.493 1.00 13.27 172 GLY A C 1
ATOM 1398 O O . GLY A 1 175 ? 41.084 26.666 26.369 1.00 13.57 172 GLY A O 1
ATOM 1399 N N . HIS A 1 176 ? 40.337 27.471 28.312 1.00 13.16 173 HIS A N 1
ATOM 1400 C CA . HIS A 1 176 ? 38.973 27.459 27.856 1.00 13.38 173 HIS A CA 1
ATOM 1401 C C . HIS A 1 176 ? 38.767 28.452 26.744 1.00 13.48 173 HIS A C 1
ATOM 1402 O O . HIS A 1 176 ? 39.325 29.549 26.786 1.00 13.44 173 HIS A O 1
ATOM 1409 N N . SER A 1 177 ? 37.933 28.089 25.787 1.00 13.51 174 SER A N 1
ATOM 1410 C CA . SER A 1 177 ? 37.790 28.888 24.592 1.00 14.17 174 SER A CA 1
ATOM 1411 C C . SER A 1 177 ? 37.341 30.304 24.904 1.00 13.58 174 SER A C 1
ATOM 1412 O O . SER A 1 177 ? 37.857 31.252 24.344 1.00 14.15 174 SER A O 1
ATOM 1415 N N . GLU A 1 178 ? 36.384 30.450 25.808 1.00 13.84 175 GLU A N 1
ATOM 1416 C CA . GLU A 1 178 ? 35.850 31.784 26.085 1.00 14.13 175 GLU A CA 1
ATOM 1417 C C . GLU A 1 178 ? 36.920 32.638 26.737 1.00 12.70 175 GLU A C 1
ATOM 1418 O O . GLU A 1 178 ? 37.034 33.839 26.462 1.00 13.04 175 GLU A O 1
ATOM 1424 N N . ALA A 1 179 ? 37.709 32.025 27.619 1.00 12.62 176 ALA A N 1
ATOM 1425 C CA . ALA A 1 179 ? 38.740 32.716 28.356 1.00 12.05 176 ALA A CA 1
ATOM 1426 C C . ALA A 1 179 ? 39.880 33.121 27.451 1.00 12.27 176 ALA A C 1
ATOM 1427 O O . ALA A 1 179 ? 40.422 34.204 27.568 1.00 12.77 176 ALA A O 1
ATOM 1429 N N . VAL A 1 180 ? 40.269 32.221 26.556 1.00 11.86 177 VAL A N 1
ATOM 1430 C CA . VAL A 1 180 ? 41.254 32.558 25.554 1.00 12.54 177 VAL A CA 1
ATOM 1431 C C . VAL A 1 180 ? 40.793 33.771 24.750 1.00 12.61 177 VAL A C 1
ATOM 1432 O O . VAL A 1 180 ? 41.563 34.692 24.546 1.00 13.81 177 VAL A O 1
ATOM 1436 N N . ASP A 1 181 ? 39.544 33.785 24.313 1.00 13.12 178 ASP A N 1
ATOM 1437 C CA . ASP A 1 181 ? 39.070 34.918 23.532 1.00 14.21 178 ASP A CA 1
ATOM 1438 C C . ASP A 1 181 ? 39.105 36.202 24.353 1.00 13.59 178 ASP A C 1
ATOM 1439 O O . ASP A 1 181 ? 39.482 37.250 23.854 1.00 14.56 178 ASP A O 1
ATOM 1444 N N . ARG A 1 182 ? 38.714 36.127 25.620 1.00 13.18 179 ARG A N 1
ATOM 1445 C CA . ARG A 1 182 ? 38.757 37.298 26.487 1.00 13.06 179 ARG A CA 1
ATOM 1446 C C . ARG A 1 182 ? 40.172 37.805 26.656 1.00 13.43 179 ARG A C 1
ATOM 1447 O O . ARG A 1 182 ? 40.415 38.988 26.603 1.00 14.32 179 ARG A O 1
ATOM 1455 N N . ALA A 1 183 ? 41.102 36.885 26.841 1.00 12.34 180 ALA A N 1
ATOM 1456 C CA . ALA A 1 183 ? 42.492 37.230 27.020 1.00 12.71 180 ALA A CA 1
ATOM 1457 C C . ALA A 1 183 ? 43.074 37.839 25.756 1.00 12.90 180 ALA A C 1
ATOM 1458 O O . ALA A 1 183 ? 43.848 38.806 25.822 1.00 14.30 180 ALA A O 1
ATOM 1460 N N . LEU A 1 184 ? 42.753 37.270 24.610 1.00 12.70 181 LEU A N 1
ATOM 1461 C CA . LEU A 1 184 ? 43.264 37.808 23.368 1.00 13.53 181 LEU A CA 1
ATOM 1462 C C . LEU A 1 184 ? 42.740 39.208 23.160 1.00 14.31 181 LEU A C 1
ATOM 1463 O O . LEU A 1 184 ? 43.462 40.100 22.717 1.00 15.63 181 LEU A O 1
ATOM 1468 N N . ASN A 1 185 ? 41.473 39.415 23.488 1.00 14.40 182 ASN A N 1
ATOM 1469 C CA . ASN A 1 185 ? 40.934 40.749 23.312 1.00 15.22 182 ASN A CA 1
ATOM 1470 C C . ASN A 1 185 ? 41.609 41.754 24.242 1.00 16.70 182 ASN A C 1
ATOM 1471 O O . ASN A 1 185 ? 41.921 42.869 23.834 1.00 17.72 182 ASN A O 1
ATOM 1484 N N . ALA A 1 187 ? 44.647 41.463 25.308 1.00 17.88 184 ALA A N 1
ATOM 1485 C CA . ALA A 1 187 ? 45.996 41.669 24.807 1.00 18.48 184 ALA A CA 1
ATOM 1486 C C . ALA A 1 187 ? 46.006 42.737 23.734 1.00 19.96 184 ALA A C 1
ATOM 1487 O O . ALA A 1 187 ? 46.887 43.576 23.702 1.00 21.26 184 ALA A O 1
ATOM 1489 N N . LYS A 1 188 ? 45.012 42.712 22.858 1.00 21.07 185 LYS A N 1
ATOM 1490 C CA . LYS A 1 188 ? 44.887 43.733 21.831 1.00 23.41 185 LYS A CA 1
ATOM 1491 C C . LYS A 1 188 ? 44.690 45.089 22.468 1.00 24.11 185 LYS A C 1
ATOM 1492 O O . LYS A 1 188 ? 45.327 46.080 22.052 1.00 25.12 185 LYS A O 1
ATOM 1498 N N . THR A 1 189 ? 43.863 45.125 23.507 1.00 24.41 186 THR A N 1
ATOM 1499 C CA . THR A 1 189 ? 43.597 46.340 24.249 1.00 26.35 186 THR A CA 1
ATOM 1500 C C . THR A 1 189 ? 44.875 46.916 24.859 1.00 27.39 186 THR A C 1
ATOM 1501 O O . THR A 1 189 ? 45.080 48.131 24.879 1.00 29.08 186 THR A O 1
ATOM 1505 N N . GLU A 1 190 ? 45.780 46.032 25.278 1.00 26.98 187 GLU A N 1
ATOM 1506 C CA . GLU A 1 190 ? 47.060 46.429 25.878 1.00 28.52 187 GLU A CA 1
ATOM 1507 C C . GLU A 1 190 ? 48.187 46.664 24.858 1.00 28.12 187 GLU A C 1
ATOM 1508 O O . GLU A 1 190 ? 49.343 46.924 25.243 1.00 29.15 187 GLU A O 1
ATOM 1514 N N . GLY A 1 191 ? 47.881 46.556 23.572 1.00 26.88 188 GLY A N 1
ATOM 1515 C CA . GLY A 1 191 ? 48.825 46.897 22.523 1.00 27.50 188 GLY A CA 1
ATOM 1516 C C . GLY A 1 191 ? 49.495 45.772 21.763 1.00 26.50 188 GLY A C 1
ATOM 1517 O O . GLY A 1 191 ? 50.420 46.003 20.979 1.00 27.23 188 GLY A O 1
ATOM 1518 N N . ALA A 1 192 ? 49.020 44.543 21.940 1.00 25.51 189 ALA A N 1
ATOM 1519 C CA . ALA A 1 192 ? 49.543 43.457 21.156 1.00 25.39 189 ALA A CA 1
ATOM 1520 C C . ALA A 1 192 ? 49.372 43.734 19.679 1.00 26.62 189 ALA A C 1
ATOM 1521 O O . ALA A 1 192 ? 48.324 44.244 19.266 1.00 26.06 189 ALA A O 1
ATOM 1523 N N . LYS A 1 193 ? 50.394 43.415 18.887 1.00 27.96 190 LYS A N 1
ATOM 1524 C CA A LYS A 1 193 ? 50.313 43.580 17.444 0.50 28.93 190 LYS A CA 1
ATOM 1525 C CA B LYS A 1 193 ? 50.342 43.555 17.426 0.50 28.64 190 LYS A CA 1
ATOM 1526 C C . LYS A 1 193 ? 49.373 42.544 16.837 1.00 28.35 190 LYS A C 1
ATOM 1527 O O . LYS A 1 193 ? 48.574 42.859 15.949 1.00 29.29 190 LYS A O 1
ATOM 1538 N N . ILE A 1 194 ? 49.454 41.316 17.337 1.00 27.10 191 ILE A N 1
ATOM 1539 C CA . ILE A 1 194 ? 48.590 40.246 16.901 1.00 25.73 191 ILE A CA 1
ATOM 1540 C C . ILE A 1 194 ? 48.082 39.555 18.152 1.00 23.57 191 ILE A C 1
ATOM 1541 O O . ILE A 1 194 ? 48.839 39.323 19.084 1.00 21.97 191 ILE A O 1
ATOM 1546 N N . ALA A 1 195 ? 46.792 39.260 18.185 1.00 22.19 192 ALA A N 1
ATOM 1547 C CA . ALA A 1 195 ? 46.224 38.421 19.253 1.00 21.07 192 ALA A CA 1
ATOM 1548 C C . ALA A 1 195 ? 45.097 37.659 18.610 1.00 21.72 192 ALA A C 1
ATOM 1549 O O . ALA A 1 195 ? 43.991 38.204 18.401 1.00 23.48 192 ALA A O 1
ATOM 1551 N N . LYS A 1 196 ? 45.373 36.418 18.227 1.00 21.61 193 LYS A N 1
ATOM 1552 C CA A LYS A 1 196 ? 44.499 35.663 17.337 0.50 22.63 193 LYS A CA 1
ATOM 1553 C CA B LYS A 1 196 ? 44.420 35.684 17.416 0.50 22.57 193 LYS A CA 1
ATOM 1554 C C . LYS A 1 196 ? 44.415 34.216 17.761 1.00 22.25 193 LYS A C 1
ATOM 1555 O O . LYS A 1 196 ? 45.409 33.661 18.178 1.00 21.53 193 LYS A O 1
ATOM 1566 N N . ARG A 1 197 ? 43.259 33.594 17.605 1.00 23.32 194 ARG A N 1
ATOM 1567 C CA . ARG A 1 197 ? 43.171 32.157 17.787 1.00 25.64 194 ARG A CA 1
ATOM 1568 C C . ARG A 1 197 ? 44.045 31.434 16.770 1.00 27.13 194 ARG A C 1
ATOM 1569 O O . ARG A 1 197 ? 44.152 31.865 15.621 1.00 26.77 194 ARG A O 1
ATOM 1577 N N . ILE A 1 198 ? 44.674 30.360 17.207 1.00 28.01 195 ILE A N 1
ATOM 1578 C CA A ILE A 1 198 ? 45.396 29.428 16.339 0.50 29.76 195 ILE A CA 1
ATOM 1579 C CA B ILE A 1 198 ? 45.348 29.483 16.256 0.50 29.09 195 ILE A CA 1
ATOM 1580 C C . ILE A 1 198 ? 44.393 28.325 15.989 1.00 30.74 195 ILE A C 1
ATOM 1581 O O . ILE A 1 198 ? 43.549 27.996 16.824 1.00 29.64 195 ILE A O 1
ATOM 1590 N N . PRO A 1 199 ? 44.474 27.737 14.777 1.00 33.17 196 PRO A N 1
ATOM 1591 C CA . PRO A 1 199 ? 43.519 26.693 14.362 1.00 35.05 196 PRO A CA 1
ATOM 1592 C C . PRO A 1 199 ? 43.774 25.308 14.972 1.00 36.22 196 PRO A C 1
ATOM 1593 O O . PRO A 1 199 ? 44.089 24.339 14.269 1.00 37.33 196 PRO A O 1
ATOM 1597 N N . VAL A 1 200 ? 43.642 25.235 16.284 1.00 36.80 197 VAL A N 1
ATOM 1598 C CA . VAL A 1 200 ? 43.669 23.977 17.015 1.00 37.21 197 VAL A CA 1
ATOM 1599 C C . VAL A 1 200 ? 42.479 23.974 17.970 1.00 36.32 197 VAL A C 1
ATOM 1600 O O . VAL A 1 200 ? 41.977 25.021 18.370 1.00 37.33 197 VAL A O 1
ATOM 1604 N N . SER A 1 201 ? 41.979 22.795 18.277 1.00 35.12 198 SER A N 1
ATOM 1605 C CA . SER A 1 201 ? 40.887 22.661 19.234 1.00 33.60 198 SER A CA 1
ATOM 1606 C C . SER A 1 201 ? 41.490 22.403 20.614 1.00 30.18 198 SER A C 1
ATOM 1607 O O . SER A 1 201 ? 40.913 22.766 21.634 1.00 30.74 198 SER A O 1
ATOM 1610 N N . VAL A 1 202 ? 42.666 21.787 20.643 1.00 24.94 199 VAL A N 1
ATOM 1611 C CA . VAL A 1 202 ? 43.168 21.186 21.868 1.00 22.09 199 VAL A CA 1
ATOM 1612 C C . VAL A 1 202 ? 43.982 22.185 22.648 1.00 20.23 199 VAL A C 1
ATOM 1613 O O . VAL A 1 202 ? 44.962 22.698 22.127 1.00 20.69 199 VAL A O 1
ATOM 1617 N N . PRO A 1 203 ? 43.583 22.490 23.888 1.00 17.56 200 PRO A N 1
ATOM 1618 C CA . PRO A 1 203 ? 44.320 23.478 24.661 1.00 17.95 200 PRO A CA 1
ATOM 1619 C C . PRO A 1 203 ? 45.491 22.842 25.399 1.00 17.90 200 PRO A C 1
ATOM 1620 O O . PRO A 1 203 ? 45.421 22.493 26.563 1.00 18.82 200 PRO A O 1
ATOM 1624 N N . SER A 1 204 ? 46.581 22.713 24.682 1.00 17.12 201 SER A N 1
ATOM 1625 C CA A SER A 1 204 ? 47.733 22.020 25.228 0.50 16.92 201 SER A CA 1
ATOM 1626 C CA B SER A 1 204 ? 47.788 22.059 25.177 0.50 17.01 201 SER A CA 1
ATOM 1627 C C . SER A 1 204 ? 48.509 22.895 26.202 1.00 16.31 201 SER A C 1
ATOM 1628 O O . SER A 1 204 ? 48.340 24.114 26.233 1.00 16.26 201 SER A O 1
ATOM 1633 N N . HIS A 1 205 ? 49.331 22.250 27.021 1.00 15.77 202 HIS A N 1
ATOM 1634 C CA . HIS A 1 205 ? 50.235 22.918 27.926 1.00 16.28 202 HIS A CA 1
ATOM 1635 C C . HIS A 1 205 ? 49.539 23.790 28.910 1.00 18.55 202 HIS A C 1
ATOM 1636 O O . HIS A 1 205 ? 49.986 24.888 29.174 1.00 20.18 202 HIS A O 1
ATOM 1643 N N . CYS A 1 206 ? 48.453 23.262 29.452 1.00 18.38 203 CYS A N 1
ATOM 1644 C CA . CYS A 1 206 ? 47.738 23.913 30.515 1.00 18.96 203 CYS A CA 1
ATOM 1645 C C . CYS A 1 206 ? 47.041 22.858 31.321 1.00 18.07 203 CYS A C 1
ATOM 1646 O O . CYS A 1 206 ? 46.992 21.707 30.920 1.00 16.56 203 CYS A O 1
ATOM 1649 N N . PRO A 1 207 ? 46.473 23.230 32.464 1.00 18.42 204 PRO A N 1
ATOM 1650 C CA . PRO A 1 207 ? 45.871 22.226 33.324 1.00 18.28 204 PRO A CA 1
ATOM 1651 C C . PRO A 1 207 ? 44.688 21.472 32.733 1.00 17.83 204 PRO A C 1
ATOM 1652 O O . PRO A 1 207 ? 44.346 20.401 33.224 1.00 17.77 204 PRO A O 1
ATOM 1656 N N . LEU A 1 208 ? 44.089 21.969 31.658 1.00 16.85 205 LEU A N 1
ATOM 1657 C CA . LEU A 1 208 ? 43.044 21.196 31.004 1.00 16.96 205 LEU A CA 1
ATOM 1658 C C . LEU A 1 208 ? 43.531 19.887 30.418 1.00 16.25 205 LEU A C 1
ATOM 1659 O O . LEU A 1 208 ? 42.735 19.011 30.128 1.00 16.29 205 LEU A O 1
ATOM 1672 N N . GLN A 1 210 ? 45.276 17.824 32.130 1.00 14.29 207 GLN A N 1
ATOM 1673 C CA . GLN A 1 210 ? 45.558 16.883 33.184 1.00 15.78 207 GLN A CA 1
ATOM 1674 C C . GLN A 1 210 ? 44.945 15.484 32.945 1.00 15.81 207 GLN A C 1
ATOM 1675 O O . GLN A 1 210 ? 45.589 14.490 33.218 1.00 16.18 207 GLN A O 1
ATOM 1681 N N . PRO A 1 211 ? 43.727 15.393 32.408 1.00 16.45 208 PRO A N 1
ATOM 1682 C CA . PRO A 1 211 ? 43.202 14.044 32.185 1.00 17.63 208 PRO A CA 1
ATOM 1683 C C . PRO A 1 211 ? 44.048 13.252 31.205 1.00 16.78 208 PRO A C 1
ATOM 1684 O O . PRO A 1 211 ? 44.208 12.046 31.346 1.00 18.10 208 PRO A O 1
ATOM 1688 N N . ALA A 1 212 ? 44.584 13.929 30.199 1.00 14.67 209 ALA A N 1
ATOM 1689 C CA . ALA A 1 212 ? 45.461 13.283 29.239 1.00 13.90 209 ALA A CA 1
ATOM 1690 C C . ALA A 1 212 ? 46.775 12.894 29.877 1.00 14.46 209 ALA A C 1
ATOM 1691 O O . ALA A 1 212 ? 47.313 11.839 29.589 1.00 14.94 209 ALA A O 1
ATOM 1693 N N . ALA A 1 213 ? 47.292 13.753 30.726 1.00 15.07 210 ALA A N 1
ATOM 1694 C CA . ALA A 1 213 ? 48.540 13.493 31.402 1.00 15.52 210 ALA A CA 1
ATOM 1695 C C . ALA A 1 213 ? 48.400 12.244 32.269 1.00 16.06 210 ALA A C 1
ATOM 1696 O O . ALA A 1 213 ? 49.300 11.411 32.328 1.00 16.80 210 ALA A O 1
ATOM 1698 N N . ASP A 1 214 ? 47.270 12.118 32.951 1.00 17.02 211 ASP A N 1
ATOM 1699 C CA . ASP A 1 214 ? 47.052 10.966 33.801 1.00 18.60 211 ASP A CA 1
ATOM 1700 C C . ASP A 1 214 ? 47.055 9.686 32.991 1.00 18.42 211 ASP A C 1
ATOM 1701 O O . ASP A 1 214 ? 47.602 8.675 33.424 1.00 19.99 211 ASP A O 1
ATOM 1706 N N . ARG A 1 215 ? 46.459 9.726 31.814 1.00 15.85 212 ARG A N 1
ATOM 1707 C CA . ARG A 1 215 ? 46.413 8.563 30.951 1.00 15.88 212 ARG A CA 1
ATOM 1708 C C . ARG A 1 215 ? 47.779 8.263 30.382 1.00 15.56 212 ARG A C 1
ATOM 1709 O O . ARG A 1 215 ? 48.231 7.110 30.384 1.00 16.17 212 ARG A O 1
ATOM 1717 N N . LEU A 1 216 ? 48.457 9.296 29.908 1.00 14.12 213 LEU A N 1
ATOM 1718 C CA . LEU A 1 216 ? 49.758 9.068 29.311 1.00 14.34 213 LEU A CA 1
ATOM 1719 C C . LEU A 1 216 ? 50.750 8.558 30.336 1.00 15.00 213 LEU A C 1
ATOM 1720 O O . LEU A 1 216 ? 51.661 7.815 29.983 1.00 14.94 213 LEU A O 1
ATOM 1725 N N . ALA A 1 217 ? 50.598 8.961 31.596 1.00 14.77 214 ALA A N 1
ATOM 1726 C CA . ALA A 1 217 ? 51.537 8.534 32.617 1.00 16.38 214 ALA A CA 1
ATOM 1727 C C . ALA A 1 217 ? 51.525 7.031 32.747 1.00 17.40 214 ALA A C 1
ATOM 1728 O O . ALA A 1 217 ? 52.546 6.426 33.015 1.00 18.18 214 ALA A O 1
ATOM 1730 N N . GLN A 1 218 ? 50.365 6.438 32.559 1.00 17.81 215 GLN A N 1
ATOM 1731 C CA . GLN A 1 218 ? 50.246 4.990 32.631 1.00 19.27 215 GLN A CA 1
ATOM 1732 C C . GLN A 1 218 ? 51.025 4.311 31.516 1.00 19.77 215 GLN A C 1
ATOM 1733 O O . GLN A 1 218 ? 51.703 3.302 31.735 1.00 21.78 215 GLN A O 1
ATOM 1739 N N . ASP A 1 219 ? 50.977 4.881 30.323 1.00 18.64 216 ASP A N 1
ATOM 1740 C CA . ASP A 1 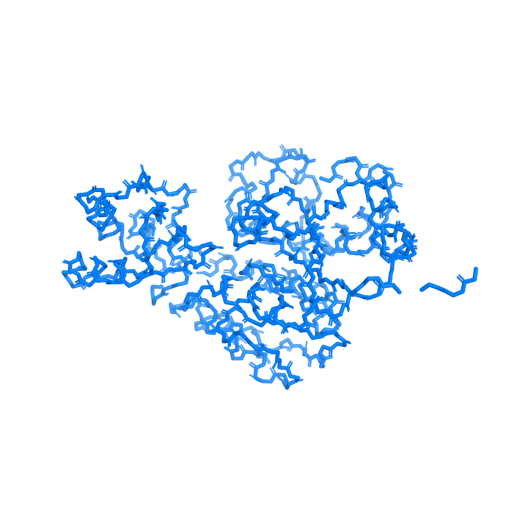219 ? 51.696 4.297 29.198 1.00 18.68 216 ASP A CA 1
ATOM 1741 C C . ASP A 1 219 ? 53.174 4.521 29.302 1.00 18.34 216 ASP A C 1
ATOM 1742 O O . ASP A 1 219 ? 53.972 3.648 28.984 1.00 19.10 216 ASP A O 1
ATOM 1747 N N . ILE A 1 220 ? 53.558 5.702 29.738 1.00 17.39 217 ILE A N 1
ATOM 1748 C CA A ILE A 1 220 ? 54.967 6.082 29.821 0.50 17.63 217 ILE A CA 1
ATOM 1749 C CA B ILE A 1 220 ? 54.974 6.011 29.772 0.50 17.69 217 ILE A CA 1
ATOM 1750 C C . ILE A 1 220 ? 55.688 5.232 30.874 1.00 17.75 217 ILE A C 1
ATOM 1751 O O . ILE A 1 220 ? 56.862 4.996 30.781 1.00 17.69 217 ILE A O 1
ATOM 1760 N N . ALA A 1 221 ? 54.971 4.803 31.897 1.00 18.52 218 ALA A N 1
ATOM 1761 C CA . ALA A 1 221 ? 55.579 3.970 32.923 1.00 19.74 218 ALA A CA 1
ATOM 1762 C C . ALA A 1 221 ? 56.015 2.633 32.359 1.00 20.52 218 ALA A C 1
ATOM 1763 O O . ALA A 1 221 ? 56.900 2.001 32.915 1.00 22.08 218 ALA A O 1
ATOM 1765 N N . LYS A 1 222 ? 55.406 2.211 31.255 1.00 20.43 219 LYS A N 1
ATOM 1766 C CA . LYS A 1 222 ? 55.642 0.874 30.707 1.00 22.02 219 LYS A CA 1
ATOM 1767 C C . LYS A 1 222 ? 56.706 0.869 29.637 1.00 21.96 219 LYS A C 1
ATOM 1768 O O . LYS A 1 222 ? 57.161 -0.180 29.225 1.00 24.25 219 LYS A O 1
ATOM 1774 N N . ILE A 1 223 ? 57.092 2.043 29.159 1.00 20.47 220 ILE A N 1
ATOM 1775 C CA A ILE A 1 223 ? 58.045 2.144 28.061 0.50 20.59 220 ILE A CA 1
ATOM 1776 C CA B ILE A 1 223 ? 58.046 2.144 28.064 0.50 21.36 220 ILE A CA 1
ATOM 1777 C C . ILE A 1 223 ? 59.458 2.213 28.629 1.00 21.00 220 ILE A C 1
ATOM 1778 O O . ILE A 1 223 ? 59.704 2.873 29.610 1.00 21.05 220 ILE A O 1
ATOM 1787 N N . SER A 1 224 ? 60.379 1.509 28.003 1.00 21.55 221 SER A N 1
ATOM 1788 C CA . SER A 1 224 ? 61.752 1.501 28.446 1.00 22.31 221 SER A CA 1
ATOM 1789 C C . SER A 1 224 ? 62.429 2.783 28.049 1.00 20.50 221 SER A C 1
ATOM 1790 O O . SER A 1 224 ? 62.298 3.226 26.933 1.00 21.17 221 SER A O 1
ATOM 1793 N N . ILE A 1 225 ? 63.152 3.378 28.970 1.00 19.38 222 ILE A N 1
ATOM 1794 C CA . ILE A 1 225 ? 63.857 4.605 28.713 1.00 18.30 222 ILE A CA 1
ATOM 1795 C C . ILE A 1 225 ? 65.295 4.420 29.106 1.00 18.86 222 ILE A C 1
ATOM 1796 O O . ILE A 1 225 ? 65.585 4.054 30.233 1.00 19.74 222 ILE A O 1
ATOM 1801 N N . ASP A 1 226 ? 66.193 4.670 28.165 1.00 19.12 223 ASP A N 1
ATOM 1802 C CA . ASP A 1 226 ? 67.620 4.651 28.402 1.00 21.05 223 ASP A CA 1
ATOM 1803 C C . ASP A 1 226 ? 68.136 6.060 28.633 1.00 21.09 223 ASP A C 1
ATOM 1804 O O . ASP A 1 226 ? 67.455 7.041 28.328 1.00 20.75 223 ASP A O 1
ATOM 1809 N N . SER A 1 227 ? 69.345 6.198 29.163 1.00 22.56 224 SER A N 1
ATOM 1810 C CA . SER A 1 227 ? 69.865 7.535 29.378 1.00 23.11 224 SER A CA 1
ATOM 1811 C C . SER A 1 227 ? 70.188 8.114 28.000 1.00 21.92 224 SER A C 1
ATOM 1812 O O . SER A 1 227 ? 70.784 7.424 27.184 1.00 21.99 224 SER A O 1
ATOM 1815 N N . PRO A 1 228 ? 69.797 9.366 27.753 1.00 21.08 225 PRO A N 1
ATOM 1816 C CA . PRO A 1 228 ? 70.127 9.967 26.482 1.00 19.90 225 PRO A CA 1
ATOM 1817 C C . PRO A 1 228 ? 71.629 10.046 26.300 1.00 19.21 225 PRO A C 1
ATOM 1818 O O . PRO A 1 228 ? 72.357 10.337 27.245 1.00 20.74 225 PRO A O 1
ATOM 1822 N N . LYS A 1 229 ? 72.079 9.846 25.074 1.00 18.12 226 LYS A N 1
ATOM 1823 C CA . LYS A 1 229 ? 73.492 9.900 24.734 1.00 19.13 226 LYS A CA 1
ATOM 1824 C C . LYS A 1 229 ? 73.945 11.277 24.246 1.00 17.89 226 LYS A C 1
ATOM 1825 O O . LYS A 1 229 ? 75.136 11.533 24.064 1.00 19.67 226 LYS A O 1
ATOM 1831 N N . VAL A 1 230 ? 72.990 12.162 24.015 1.00 16.80 227 VAL A N 1
ATOM 1832 C CA . VAL A 1 230 ? 73.206 13.560 23.722 1.00 16.43 227 VAL A CA 1
ATOM 1833 C C . VAL A 1 230 ? 72.221 14.260 24.653 1.00 15.78 227 VAL A C 1
ATOM 1834 O O . VAL A 1 230 ? 71.100 13.775 24.830 1.00 15.99 227 VAL A O 1
ATOM 1838 N N . PRO A 1 231 ? 72.635 15.355 25.278 1.00 15.60 228 PRO A N 1
ATOM 1839 C CA . PRO A 1 231 ? 71.736 16.033 26.184 1.00 15.90 228 PRO A CA 1
ATOM 1840 C C . PRO A 1 231 ? 70.514 16.558 25.466 1.00 14.19 228 PRO A C 1
ATOM 1841 O O . PRO A 1 231 ? 70.641 17.146 24.407 1.00 14.31 228 PRO A O 1
ATOM 1845 N N . VAL A 1 232 ? 69.353 16.303 26.050 1.00 12.71 229 VAL A N 1
ATOM 1846 C CA . VAL A 1 232 ? 68.090 16.795 25.546 1.00 13.04 229 VAL A CA 1
ATOM 1847 C C . VA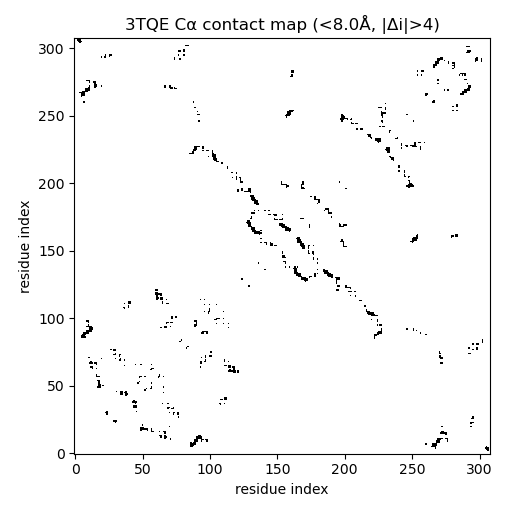L A 1 232 ? 67.540 17.764 26.578 1.00 12.84 229 VAL A C 1
ATOM 1848 O O . VAL A 1 232 ? 67.319 17.383 27.732 1.00 13.86 229 VAL A O 1
ATOM 1852 N N . ILE A 1 233 ? 67.373 19.018 26.198 1.00 13.20 230 ILE A N 1
ATOM 1853 C CA . ILE A 1 233 ? 66.878 20.027 27.108 1.00 13.07 230 ILE A CA 1
ATOM 1854 C C . ILE A 1 233 ? 65.365 19.978 27.084 1.00 13.00 230 ILE A C 1
ATOM 1855 O O . ILE A 1 233 ? 64.745 20.281 26.075 1.00 13.80 230 ILE A O 1
ATOM 1860 N N . HIS A 1 234 ? 64.766 19.629 28.212 1.00 12.63 231 HIS A N 1
ATOM 1861 C CA . HIS A 1 234 ? 63.316 19.495 28.291 1.00 12.45 231 HIS A CA 1
ATOM 1862 C C . HIS A 1 234 ? 62.592 20.820 28.362 1.00 13.36 231 HIS A C 1
ATOM 1863 O O . HIS A 1 234 ? 63.038 21.768 28.976 1.00 13.91 231 HIS A O 1
ATOM 1870 N N . ASN A 1 235 ? 61.425 20.820 27.758 1.00 13.63 232 ASN A N 1
ATOM 1871 C CA . ASN A 1 235 ? 60.582 21.995 27.660 1.00 14.10 232 ASN A CA 1
ATOM 1872 C C . ASN A 1 235 ? 60.121 22.517 28.985 1.00 14.66 232 ASN A C 1
ATOM 1873 O O . ASN A 1 235 ? 59.888 23.716 29.124 1.00 15.10 232 ASN A O 1
ATOM 1878 N N . VAL A 1 236 ? 59.863 21.613 29.911 1.00 14.94 233 VAL A N 1
ATOM 1879 C CA . VAL A 1 236 ? 59.142 22.005 31.103 1.00 15.73 233 VAL A CA 1
ATOM 1880 C C . VAL A 1 236 ? 60.037 22.694 32.078 1.00 16.12 233 VAL A C 1
ATOM 1881 O O . VAL A 1 236 ? 59.587 23.607 32.783 1.00 17.87 233 VAL A O 1
ATOM 1885 N N . ASP A 1 237 ? 61.309 22.301 32.100 1.00 16.13 234 ASP A N 1
ATOM 1886 C CA . ASP A 1 237 ? 62.248 22.803 33.090 1.00 16.76 234 ASP A CA 1
ATOM 1887 C C . ASP A 1 237 ? 63.564 23.339 32.564 1.00 15.85 234 ASP A C 1
ATOM 1888 O O . ASP A 1 237 ? 64.417 23.812 33.332 1.00 16.74 234 ASP A O 1
ATOM 1893 N N . VAL A 1 238 ? 63.760 23.258 31.255 1.00 14.35 235 VAL A N 1
ATOM 1894 C CA . VAL A 1 238 ? 64.922 23.811 30.615 1.00 15.02 235 VAL A CA 1
ATOM 1895 C C . VAL A 1 238 ? 66.221 23.194 31.139 1.00 14.95 235 VAL A C 1
ATOM 1896 O O . VAL A 1 238 ? 67.237 23.856 31.282 1.00 16.29 235 VAL A O 1
ATOM 1900 N N . VAL A 1 239 ? 66.183 21.910 31.387 1.00 15.15 236 VAL A N 1
ATOM 1901 C CA . VAL A 1 239 ? 67.382 21.156 31.711 1.00 15.89 236 VAL A CA 1
ATOM 1902 C C . VAL A 1 239 ? 67.328 19.780 31.111 1.00 14.97 236 VAL A C 1
ATOM 1903 O O . VAL A 1 239 ? 66.278 19.292 30.722 1.00 13.65 236 VAL A O 1
ATOM 1907 N N . ASP A 1 240 ? 68.488 19.147 31.044 1.00 15.24 237 ASP A N 1
ATOM 1908 C CA . ASP A 1 240 ? 68.554 17.782 30.608 1.00 16.14 237 ASP A CA 1
ATOM 1909 C C . ASP A 1 240 ? 68.468 16.863 31.802 1.00 15.86 237 ASP A C 1
ATOM 1910 O O . ASP A 1 240 ? 68.793 17.255 32.940 1.00 18.46 237 ASP A O 1
ATOM 1915 N N . HIS A 1 241 ? 68.046 15.642 31.543 1.00 14.77 238 HIS A N 1
ATOM 1916 C CA . HIS A 1 241 ? 67.901 14.628 32.573 1.00 16.10 238 HIS A CA 1
ATOM 1917 C C . HIS A 1 241 ? 68.433 13.296 32.090 1.00 16.47 238 HIS A C 1
ATOM 1918 O O . HIS A 1 241 ? 68.229 12.924 30.957 1.00 18.20 238 HIS A O 1
ATOM 1925 N N . ASN A 1 242 ? 69.091 12.564 32.968 1.00 16.92 239 ASN A N 1
ATOM 1926 C CA . ASN A 1 242 ? 69.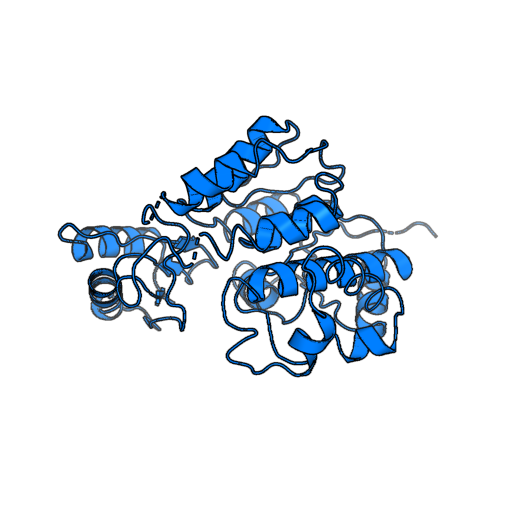626 11.254 32.618 1.00 18.66 239 ASN A CA 1
ATOM 1927 C C . ASN A 1 242 ? 68.810 10.099 33.153 1.00 18.23 239 ASN A C 1
ATOM 1928 O O . ASN A 1 242 ? 68.906 8.973 32.669 1.00 20.84 239 ASN A O 1
ATOM 1933 N N . GLU A 1 243 ? 68.028 10.344 34.192 1.00 17.13 240 GLU A N 1
ATOM 1934 C CA . GLU A 1 243 ? 67.336 9.287 34.891 1.00 18.40 240 GLU A CA 1
ATOM 1935 C C . GLU A 1 243 ? 65.978 9.014 34.288 1.00 16.03 240 GLU A C 1
ATOM 1936 O O . GLU A 1 243 ? 65.235 9.955 34.066 1.00 15.13 240 GLU A O 1
ATOM 1942 N N . ALA A 1 244 ? 65.641 7.756 34.047 1.00 15.96 241 ALA A N 1
ATOM 1943 C CA . ALA A 1 244 ? 64.410 7.406 33.354 1.00 15.06 241 ALA A CA 1
ATOM 1944 C C . ALA A 1 244 ? 63.191 7.994 33.998 1.00 14.90 241 ALA A C 1
ATOM 1945 O O . ALA A 1 244 ? 62.345 8.562 33.310 1.00 14.00 241 ALA A O 1
ATOM 1947 N N . ASN A 1 245 ? 63.069 7.881 35.312 1.00 14.82 242 ASN A N 1
ATOM 1948 C CA . ASN A 1 245 ? 61.834 8.350 35.929 1.00 14.52 242 ASN A CA 1
ATOM 1949 C C . ASN A 1 245 ? 61.738 9.859 35.940 1.00 13.68 242 ASN A C 1
ATOM 1950 O O . ASN A 1 245 ? 60.651 10.424 35.964 1.00 14.15 242 ASN A O 1
ATOM 1955 N N . ILE A 1 246 ? 62.878 10.531 35.910 1.00 13.22 243 ILE A N 1
ATOM 1956 C CA . ILE A 1 246 ? 62.875 11.980 35.833 1.00 13.98 243 ILE A CA 1
ATOM 1957 C C . ILE A 1 246 ? 62.460 12.399 34.421 1.00 13.44 243 ILE A C 1
ATOM 1958 O O . ILE A 1 246 ? 61.688 13.328 34.250 1.00 13.28 243 ILE A O 1
ATOM 1963 N N . ILE A 1 247 ? 62.946 11.688 33.412 1.00 13.30 244 ILE A N 1
ATOM 1964 C CA . ILE A 1 247 ? 62.478 11.918 32.058 1.00 13.14 244 ILE A CA 1
ATOM 1965 C C . ILE A 1 247 ? 60.981 11.669 31.952 1.00 12.89 244 ILE A C 1
ATOM 1966 O O . ILE A 1 247 ? 60.265 12.475 31.354 1.00 13.47 244 ILE A O 1
ATOM 1971 N N . ARG A 1 248 ? 60.487 10.580 32.540 1.00 13.62 245 ARG A N 1
ATOM 1972 C CA . ARG A 1 248 ? 59.052 10.343 32.528 1.00 14.20 245 ARG A CA 1
ATOM 1973 C C . ARG A 1 248 ? 58.314 11.510 33.139 1.00 14.19 245 ARG A C 1
ATOM 1974 O O . ARG A 1 248 ? 57.329 11.983 32.590 1.00 14.50 245 ARG A O 1
ATOM 1982 N N . GLY A 1 249 ? 58.759 11.973 34.302 1.00 13.93 246 GLY A N 1
ATOM 1983 C CA . GLY A 1 249 ? 58.112 13.098 34.930 1.00 14.46 246 GLY A CA 1
ATOM 1984 C C . GLY A 1 249 ? 58.086 14.324 34.041 1.00 13.90 246 GLY A C 1
ATOM 1985 O O . GLY A 1 249 ? 57.085 15.045 34.010 1.00 15.22 246 GLY A O 1
ATOM 1986 N N . ALA A 1 250 ? 59.195 14.583 33.352 1.00 13.20 247 ALA A N 1
ATOM 1987 C CA . ALA A 1 250 ? 59.290 15.744 32.502 1.00 12.66 247 ALA A CA 1
ATOM 1988 C C . ALA A 1 250 ? 58.316 15.669 31.340 1.00 12.85 247 ALA A C 1
ATOM 1989 O O . ALA A 1 250 ? 57.713 16.665 30.962 1.00 13.89 247 ALA A O 1
ATOM 1991 N N . LEU A 1 251 ? 58.166 14.488 30.780 1.00 13.13 248 LEU A N 1
ATOM 1992 C CA . LEU A 1 251 ? 57.266 14.299 29.648 1.00 13.37 248 LEU A CA 1
ATOM 1993 C C . LEU A 1 251 ? 55.822 14.421 30.051 1.00 13.61 248 LEU A C 1
ATOM 1994 O O . LEU A 1 251 ? 55.000 14.935 29.302 1.00 15.04 248 LEU A O 1
ATOM 1999 N N . ILE A 1 252 ? 55.491 13.970 31.247 1.00 13.07 249 ILE A N 1
ATOM 2000 C CA . ILE A 1 252 ? 54.114 14.062 31.686 1.00 13.80 249 ILE A CA 1
ATOM 2001 C C . ILE A 1 252 ? 53.802 15.503 32.085 1.00 14.10 249 ILE A C 1
ATOM 2002 O O . ILE A 1 252 ? 52.773 16.051 31.728 1.00 15.21 249 ILE A O 1
ATOM 2007 N N . LYS A 1 253 ? 54.703 16.137 32.817 1.00 13.23 250 LYS A N 1
ATOM 2008 C CA . LYS A 1 253 ? 54.495 17.528 33.218 1.00 14.47 250 LYS A CA 1
ATOM 2009 C C . LYS A 1 253 ? 54.415 18.460 32.021 1.00 14.18 250 LYS A C 1
ATOM 2010 O O . LYS A 1 253 ? 53.743 19.469 32.068 1.00 13.35 250 LYS A O 1
ATOM 2016 N N . GLN A 1 254 ? 55.112 18.112 30.948 1.00 14.40 251 GLN A N 1
ATOM 2017 C CA . GLN A 1 254 ? 55.100 18.907 29.741 1.00 14.46 251 GLN A CA 1
ATOM 2018 C C . GLN A 1 254 ? 53.701 19.192 29.267 1.00 14.18 251 GLN A C 1
ATOM 2019 O O . GLN A 1 254 ? 53.452 20.248 28.728 1.00 15.35 251 GLN A O 1
ATOM 2025 N N . LEU A 1 255 ? 52.796 18.240 29.459 1.00 13.96 252 LEU A N 1
ATOM 2026 C CA . LEU A 1 255 ? 51.451 18.324 28.929 1.00 14.97 252 LEU A CA 1
ATOM 2027 C C . LEU A 1 255 ? 50.675 19.447 29.573 1.00 14.78 252 LEU A C 1
ATOM 2028 O O . LEU A 1 255 ? 49.769 19.986 28.961 1.00 14.97 252 LEU A O 1
ATOM 2033 N N . VAL A 1 256 ? 50.998 19.756 30.816 1.00 14.56 253 VAL A N 1
ATOM 2034 C CA . VAL A 1 256 ? 50.201 20.692 31.604 1.00 15.04 253 VAL A CA 1
ATOM 2035 C C . VAL A 1 256 ? 50.906 21.987 31.941 1.00 16.02 253 VAL A C 1
ATOM 2036 O O . VAL A 1 256 ? 50.336 22.831 32.642 1.00 18.78 253 VAL A O 1
ATOM 2040 N N . ARG A 1 257 ? 52.125 22.158 31.446 1.00 15.23 254 ARG A N 1
ATOM 2041 C CA A ARG A 1 257 ? 52.921 23.319 31.746 0.50 16.29 254 ARG A CA 1
ATOM 2042 C CA B ARG A 1 257 ? 52.944 23.309 31.747 0.50 15.93 254 ARG A CA 1
ATOM 2043 C C . ARG A 1 257 ? 53.442 23.923 30.462 1.00 15.74 254 ARG A C 1
ATOM 2044 O O . ARG A 1 257 ? 53.508 23.255 29.444 1.00 15.31 254 ARG A O 1
ATOM 2059 N N . PRO A 1 258 ? 53.841 25.190 30.514 1.00 16.24 255 PRO A N 1
ATOM 2060 C CA . PRO A 1 258 ? 54.258 25.834 29.283 1.00 16.29 255 PRO A CA 1
ATOM 2061 C C . PRO A 1 258 ? 55.538 25.286 28.713 1.00 15.30 255 PRO A C 1
ATOM 2062 O O . PRO A 1 258 ? 56.413 24.844 29.447 1.00 16.07 255 PRO A O 1
ATOM 2066 N N . VAL A 1 259 ? 55.621 25.355 27.398 1.00 14.28 256 VAL A N 1
ATOM 2067 C CA . VAL A 1 259 ? 56.837 25.023 26.682 1.00 14.03 256 VAL A CA 1
ATOM 2068 C C . VAL A 1 259 ? 57.746 26.243 26.765 1.00 13.49 256 VAL A C 1
ATOM 2069 O O . VAL A 1 259 ? 57.468 27.296 26.192 1.00 14.38 256 VAL A O 1
ATOM 2073 N N . ARG A 1 260 ? 58.877 26.076 27.442 1.00 13.86 257 ARG A N 1
ATOM 2074 C CA . ARG A 1 260 ? 59.774 27.185 27.692 1.00 13.78 257 ARG A CA 1
ATOM 2075 C C . ARG A 1 260 ? 60.812 27.264 26.592 1.00 13.56 257 ARG A C 1
ATOM 2076 O O . ARG A 1 260 ? 62.007 27.058 26.818 1.00 13.68 257 ARG A O 1
ATOM 2084 N N . TRP A 1 261 ? 60.358 27.570 25.398 1.00 13.57 258 TRP A N 1
ATOM 2085 C CA . TRP A 1 261 ? 61.240 27.540 24.250 1.00 13.54 258 TRP A CA 1
ATOM 2086 C C . TRP A 1 261 ? 62.254 28.679 24.264 1.00 13.78 258 TRP A C 1
ATOM 2087 O O . TRP A 1 261 ? 63.441 28.466 24.009 1.00 13.82 258 TRP A O 1
ATOM 2098 N N . VAL A 1 262 ? 61.822 29.879 24.573 1.00 14.24 259 VAL A N 1
ATOM 2099 C CA A VAL A 1 262 ? 62.773 30.967 24.546 0.50 14.48 259 VAL A CA 1
ATOM 2100 C CA B VAL A 1 262 ? 62.724 31.022 24.661 0.50 14.10 259 VAL A CA 1
ATOM 2101 C C . VAL A 1 262 ? 63.880 30.713 25.590 1.00 14.03 259 VAL A C 1
ATOM 2102 O O . VAL A 1 262 ? 65.049 30.917 25.276 1.00 15.26 259 VAL A O 1
ATOM 2109 N N . GLU A 1 263 ? 63.547 30.209 26.769 1.00 13.70 260 GLU A N 1
ATOM 2110 C CA . GLU A 1 263 ? 64.577 29.919 27.753 1.00 14.28 260 GLU A CA 1
ATOM 2111 C C . GLU A 1 263 ? 65.490 28.799 27.277 1.00 13.68 260 GLU A C 1
ATOM 2112 O O . GLU A 1 263 ? 66.678 28.792 27.575 1.00 14.45 260 GLU A O 1
ATOM 2118 N N . THR A 1 264 ? 64.935 27.834 26.570 1.00 12.04 261 THR A N 1
ATOM 2119 C CA . THR A 1 264 ? 65.740 26.740 26.009 1.00 12.28 261 THR A CA 1
ATOM 2120 C C . THR A 1 264 ? 66.762 27.283 25.024 1.00 12.69 261 THR A C 1
ATOM 2121 O O . THR A 1 264 ? 67.945 26.928 25.093 1.00 12.84 261 THR A O 1
ATOM 2125 N N . ILE A 1 265 ? 66.328 28.142 24.122 1.00 12.31 262 ILE A N 1
ATOM 2126 C CA . ILE A 1 265 ? 67.235 28.690 23.125 1.00 13.07 262 ILE A CA 1
ATOM 2127 C C . ILE A 1 265 ? 68.271 29.567 23.811 1.00 13.99 262 ILE A C 1
ATOM 2128 O O . ILE A 1 265 ? 69.450 29.508 23.472 1.00 14.11 262 ILE A O 1
ATOM 2133 N N . LYS A 1 266 ? 67.847 30.347 24.788 1.00 15.03 263 LYS A N 1
ATOM 2134 C CA . LYS A 1 266 ? 68.792 31.185 25.510 1.00 16.65 263 LYS A CA 1
ATOM 2135 C C . LYS A 1 266 ? 69.830 30.335 26.257 1.00 16.66 263 LYS A C 1
ATOM 2136 O O . LYS A 1 266 ? 71.016 30.679 26.281 1.00 17.74 263 LYS A O 1
ATOM 2142 N N . TYR A 1 267 ? 69.406 29.208 26.815 1.00 15.19 264 TYR A N 1
ATOM 2143 C CA . TYR A 1 267 ? 70.297 28.289 27.525 1.00 16.40 264 TYR A CA 1
ATOM 2144 C C . TYR A 1 267 ? 71.331 27.769 26.560 1.00 15.23 264 TYR A C 1
ATOM 2145 O O . TYR A 1 267 ? 72.521 27.736 26.868 1.00 16.72 264 TYR A O 1
ATOM 2154 N N . ILE A 1 268 ? 70.893 27.382 25.373 1.00 13.89 265 ILE A N 1
ATOM 2155 C CA . ILE A 1 268 ? 71.788 26.784 24.388 1.00 13.85 265 ILE A CA 1
ATOM 2156 C C . ILE A 1 268 ? 72.804 27.840 23.925 1.00 14.65 265 ILE A C 1
ATOM 2157 O O . ILE A 1 268 ? 74.003 27.580 23.843 1.00 15.21 265 ILE A O 1
ATOM 2162 N N . GLU A 1 269 ? 72.338 29.048 23.691 1.00 15.32 266 GLU A N 1
ATOM 2163 C CA . GLU A 1 269 ? 73.209 30.125 23.254 1.00 17.45 266 GLU A CA 1
ATOM 2164 C C . GLU A 1 269 ? 74.183 30.528 24.328 1.00 18.44 266 GLU A C 1
ATOM 2165 O O . GLU A 1 269 ? 75.337 30.819 24.012 1.00 19.17 266 GLU A O 1
ATOM 2171 N N . GLU A 1 270 ? 73.760 30.454 25.584 1.00 19.46 267 GLU A N 1
ATOM 2172 C CA . GLU A 1 270 ? 74.673 30.749 26.693 1.00 22.22 267 GLU A CA 1
ATOM 2173 C C . GLU A 1 270 ? 75.806 29.742 26.806 1.00 21.85 267 GLU A C 1
ATOM 2174 O O . GLU A 1 270 ? 76.853 30.045 27.398 1.00 23.67 267 GLU A O 1
ATOM 2180 N N . GLN A 1 271 ? 75.596 28.547 26.265 1.00 21.82 268 GLN A N 1
ATOM 2181 C CA . GLN A 1 271 ? 76.611 27.526 26.182 1.00 22.32 268 GLN A CA 1
ATOM 2182 C C . GLN A 1 271 ? 77.529 27.694 24.970 1.00 22.63 268 GLN A C 1
ATOM 2183 O O . GLN A 1 271 ? 78.456 26.884 24.753 1.00 26.42 268 GLN A O 1
ATOM 2189 N N . GLY A 1 272 ? 77.349 28.771 24.228 1.00 20.72 269 GLY A N 1
ATOM 2190 C CA . GLY A 1 272 ? 78.199 29.063 23.089 1.00 21.70 269 GLY A CA 1
ATOM 2191 C C . GLY A 1 272 ? 77.732 28.481 21.776 1.00 21.13 269 GLY A C 1
ATOM 2192 O O . GLY A 1 272 ? 78.412 28.577 20.766 1.00 23.19 269 GLY A O 1
ATOM 2193 N N . ILE A 1 273 ? 76.537 27.918 21.758 1.00 18.68 270 ILE A N 1
ATOM 2194 C CA . ILE A 1 273 ? 76.053 27.270 20.566 1.00 19.08 270 ILE A CA 1
ATOM 2195 C C . ILE A 1 273 ? 75.122 28.226 19.883 1.00 19.43 270 ILE A C 1
ATOM 2196 O O . ILE A 1 273 ? 74.063 28.556 20.448 1.00 21.39 270 ILE A O 1
ATOM 2201 N N . LYS A 1 274 ? 75.476 28.638 18.673 1.00 19.71 271 LYS A N 1
ATOM 2202 C CA . LYS A 1 274 ? 74.677 29.590 17.929 1.00 21.43 271 LYS A CA 1
ATOM 2203 C C . LYS A 1 274 ? 74.292 29.073 16.562 1.00 19.57 271 LYS A C 1
ATOM 2204 O O . LYS A 1 274 ? 73.755 29.817 15.783 1.00 20.56 271 LYS A O 1
ATOM 2210 N N . VAL A 1 275 ? 74.538 27.793 16.302 1.00 17.83 272 VAL A N 1
ATOM 2211 C CA . VAL A 1 275 ? 74.156 27.156 15.054 1.00 16.49 272 VAL A CA 1
ATOM 2212 C C . VAL A 1 275 ? 73.165 26.070 15.411 1.00 14.59 272 VAL A C 1
ATOM 2213 O O . VAL A 1 275 ? 73.408 25.253 16.284 1.00 14.67 272 VAL A O 1
ATOM 2217 N N . PHE A 1 276 ? 72.008 26.156 14.792 1.00 13.79 273 PHE A N 1
ATOM 2218 C CA . PHE A 1 276 ? 70.896 25.254 15.060 1.00 13.45 273 PHE A CA 1
ATOM 2219 C C . PHE A 1 276 ? 70.522 24.580 13.751 1.00 14.51 273 PHE A C 1
ATOM 2220 O O . PHE A 1 276 ? 70.478 25.222 12.705 1.00 16.38 273 PHE A O 1
ATOM 2241 N N . GLU A 1 278 ? 67.387 22.492 12.089 1.00 13.02 275 GLU A N 1
ATOM 2242 C CA . GLU A 1 278 ? 65.997 22.170 12.290 1.00 13.45 275 GLU A CA 1
ATOM 2243 C C . GLU A 1 278 ? 65.752 20.783 11.723 1.00 13.36 275 GLU A C 1
ATOM 2244 O O . GLU A 1 278 ? 65.805 20.554 10.508 1.00 14.55 275 GLU A O 1
ATOM 2250 N N . CYS A 1 279 ? 65.596 19.832 12.622 1.00 13.41 276 CYS A N 1
ATOM 2251 C CA . CYS A 1 279 ? 65.526 18.434 12.259 1.00 14.40 276 CYS A CA 1
ATOM 2252 C C . CYS A 1 279 ? 64.082 18.018 12.130 1.00 14.45 276 CYS A C 1
ATOM 2253 O O . CYS A 1 279 ? 63.528 17.334 12.964 1.00 14.42 276 CYS A O 1
ATOM 2256 N N . GLY A 1 280 ? 63.476 18.456 11.051 1.00 14.10 277 GLY A N 1
ATOM 2257 C CA . GLY A 1 280 ? 62.074 18.183 10.775 1.00 14.48 277 GLY A CA 1
ATOM 2258 C C . GLY A 1 280 ? 61.630 18.995 9.593 1.00 14.25 277 GLY A C 1
ATOM 2259 O O . GLY A 1 280 ? 62.403 19.762 9.001 1.00 15.46 277 GLY A O 1
ATOM 2260 N N . PRO A 1 281 ? 60.368 18.850 9.221 1.00 14.57 278 PRO A N 1
ATOM 2261 C CA . PRO A 1 281 ? 59.794 19.620 8.141 1.00 16.11 278 PRO A CA 1
ATOM 2262 C C . PRO A 1 281 ? 59.510 21.056 8.571 1.00 16.56 278 PRO A C 1
ATOM 2263 O O . PRO A 1 281 ? 59.399 21.353 9.770 1.00 16.37 278 PRO A O 1
ATOM 2267 N N . ASP A 1 282 ? 59.385 21.939 7.588 1.00 17.12 279 ASP A N 1
ATOM 2268 C CA . ASP A 1 282 ? 59.017 23.332 7.772 1.00 17.51 279 ASP A CA 1
ATOM 2269 C C . ASP A 1 282 ? 60.158 24.096 8.449 1.00 17.50 279 ASP A C 1
ATOM 2270 O O . ASP A 1 282 ? 61.179 23.524 8.779 1.00 19.14 279 ASP A O 1
ATOM 2275 N N . ASN A 1 283 ? 59.976 25.387 8.608 1.00 18.21 280 ASN A N 1
ATOM 2276 C CA . ASN A 1 283 ? 60.989 26.255 9.174 1.00 18.45 280 ASN A CA 1
ATOM 2277 C C . ASN A 1 283 ? 60.442 27.078 10.334 1.00 17.95 280 ASN A C 1
ATOM 2278 O O . ASN A 1 283 ? 60.894 28.198 10.591 1.00 18.52 280 ASN A O 1
ATOM 2283 N N . LYS A 1 284 ? 59.487 26.492 11.066 1.00 17.21 281 LYS A N 1
ATOM 2284 C CA . LYS A 1 284 ? 58.843 27.203 12.146 1.00 17.85 281 LYS A CA 1
ATOM 2285 C C . LYS A 1 284 ? 59.823 27.514 13.262 1.00 17.26 281 LYS A C 1
ATOM 2286 O O . LYS A 1 284 ? 59.797 28.600 13.831 1.00 18.38 281 LYS A O 1
ATOM 2292 N N . LEU A 1 285 ? 60.658 26.559 13.639 1.00 15.80 282 LEU A N 1
ATOM 2293 C CA . LEU A 1 285 ? 61.589 26.852 14.728 1.00 16.11 282 LEU A CA 1
ATOM 2294 C C . LEU A 1 285 ? 62.641 27.846 14.308 1.00 16.42 282 LEU A C 1
ATOM 2295 O O . LEU A 1 285 ? 63.059 28.659 15.119 1.00 16.50 282 LEU A O 1
ATOM 2300 N N . ALA A 1 286 ? 63.065 27.810 13.052 1.00 16.83 283 ALA A N 1
ATOM 2301 C CA . ALA A 1 286 ? 64.016 28.816 12.587 1.00 17.60 283 ALA A CA 1
ATOM 2302 C C . ALA A 1 286 ? 63.438 30.182 12.780 1.00 18.17 283 ALA A C 1
ATOM 2303 O O . ALA A 1 286 ? 64.148 31.101 13.180 1.00 18.49 283 ALA A O 1
ATOM 2305 N N . GLY A 1 287 ? 62.154 30.327 12.473 1.00 18.38 284 GLY A N 1
ATOM 2306 C CA . GLY A 1 287 ? 61.498 31.622 12.650 1.00 19.31 284 GLY A CA 1
ATOM 2307 C C . GLY A 1 287 ? 61.593 32.104 14.081 1.00 19.46 284 GLY A C 1
ATOM 2308 O O . GLY A 1 287 ? 61.896 33.274 14.331 1.00 21.46 284 GLY A O 1
ATOM 2309 N N . LEU A 1 288 ? 61.324 31.222 15.037 1.00 17.96 285 LEU A N 1
ATOM 2310 C CA . LEU A 1 288 ? 61.386 31.586 16.433 1.00 17.69 285 LEU A CA 1
ATOM 2311 C C . LEU A 1 288 ? 62.793 31.905 16.862 1.00 17.08 285 LEU A C 1
ATOM 2312 O O . LEU A 1 288 ? 63.020 32.873 17.580 1.00 17.92 285 LEU A O 1
ATOM 2317 N N . ILE A 1 289 ? 63.737 31.056 16.484 1.00 16.00 286 ILE A N 1
ATOM 2318 C CA . ILE A 1 289 ? 65.096 31.207 16.964 1.00 16.40 286 ILE A CA 1
ATOM 2319 C C . ILE A 1 289 ? 65.713 32.493 16.436 1.00 17.59 286 ILE A C 1
ATOM 2320 O O . ILE A 1 289 ? 66.390 33.195 17.171 1.00 18.55 286 ILE A O 1
ATOM 2325 N N . LYS A 1 290 ? 65.441 32.822 15.184 1.00 19.06 287 LYS A N 1
ATOM 2326 C CA . LYS A 1 290 ? 65.964 34.055 14.591 1.00 21.48 287 LYS A CA 1
ATOM 2327 C C . LYS A 1 290 ? 65.420 35.283 15.305 1.00 22.72 287 LYS A C 1
ATOM 2328 O O . LYS A 1 290 ? 66.118 36.309 15.387 1.00 24.15 287 LYS A O 1
ATOM 2334 N N . ARG A 1 291 ? 64.189 35.209 15.795 1.00 23.33 288 ARG A N 1
ATOM 2335 C CA A ARG A 1 291 ? 63.607 36.305 16.554 0.50 24.69 288 ARG A CA 1
ATOM 2336 C CA B ARG A 1 291 ? 63.588 36.297 16.558 0.50 24.72 288 ARG A CA 1
ATOM 2337 C C . ARG A 1 291 ? 64.238 36.427 17.930 1.00 24.32 288 ARG A C 1
ATOM 2338 O O . ARG A 1 291 ? 64.477 37.541 18.405 1.00 25.77 288 ARG A O 1
ATOM 2353 N N . ILE A 1 292 ? 64.556 35.289 18.556 1.00 22.64 289 ILE A N 1
ATOM 2354 C CA . ILE A 1 292 ? 65.226 35.258 19.843 1.00 22.39 289 ILE A CA 1
ATOM 2355 C C . ILE A 1 292 ? 66.630 35.836 19.713 1.00 24.16 289 ILE A C 1
ATOM 2356 O O . ILE A 1 292 ? 67.069 36.636 20.567 1.00 25.78 289 ILE A O 1
ATOM 2361 N N . ASP A 1 293 ? 67.320 35.457 18.641 1.00 24.90 290 ASP A N 1
ATOM 2362 C CA . ASP A 1 293 ? 68.676 35.961 18.374 1.00 26.58 290 ASP A CA 1
ATOM 2363 C C . ASP A 1 293 ? 68.937 36.091 16.889 1.00 27.81 290 ASP A C 1
ATOM 2364 O O . ASP A 1 293 ? 69.155 35.102 16.200 1.00 25.88 290 ASP A O 1
ATOM 2369 N N . ARG A 1 294 ? 68.972 37.324 16.392 1.00 29.79 291 ARG A N 1
ATOM 2370 C CA . ARG A 1 294 ? 69.134 37.555 14.963 1.00 32.32 291 ARG A CA 1
ATOM 2371 C C . ARG A 1 294 ? 70.501 37.087 14.449 1.00 31.68 291 ARG A C 1
ATOM 2372 O O . ARG A 1 294 ? 70.674 36.877 13.250 1.00 32.94 291 ARG A O 1
ATOM 2380 N N . GLN A 1 295 ? 71.461 36.909 15.350 1.00 30.59 292 GLN A N 1
ATOM 2381 C CA . GLN A 1 295 ? 72.784 36.444 14.966 1.00 31.13 292 GLN A CA 1
ATOM 2382 C C . GLN A 1 295 ? 72.913 34.919 14.932 1.00 29.19 292 GLN A C 1
ATOM 2383 O O . GLN A 1 295 ? 73.929 34.381 14.495 1.00 28.56 292 GLN A O 1
ATOM 2389 N N . SER A 1 296 ? 71.889 34.208 15.385 1.00 26.23 293 SER A N 1
ATOM 2390 C CA . SER A 1 296 ? 71.930 32.759 15.287 1.00 25.31 293 SER A CA 1
ATOM 2391 C C . SER A 1 296 ? 71.823 32.340 13.835 1.00 23.88 293 SER A C 1
ATOM 2392 O O . SER A 1 296 ? 71.410 33.103 12.970 1.00 24.52 293 SER A O 1
ATOM 2395 N N . GLU A 1 297 ? 72.203 31.108 13.573 1.00 21.87 294 GLU A N 1
ATOM 2396 C CA . GLU A 1 297 ? 72.054 30.519 12.269 1.00 21.43 294 GLU A CA 1
ATOM 2397 C C . GLU A 1 297 ? 71.237 29.249 12.417 1.00 19.75 294 GLU A C 1
ATOM 2398 O O . GLU A 1 297 ? 71.544 28.451 13.271 1.00 19.23 294 GLU A O 1
ATOM 2404 N N . ILE A 1 298 ? 70.190 29.089 11.615 1.00 17.68 295 ILE A N 1
ATOM 2405 C CA . ILE A 1 298 ? 69.368 27.884 11.657 1.00 17.46 295 ILE A CA 1
ATOM 2406 C C . ILE A 1 298 ? 69.360 27.309 10.264 1.00 17.62 295 ILE A C 1
ATOM 2407 O O . ILE A 1 298 ? 69.012 27.990 9.285 1.00 20.73 295 ILE A O 1
ATOM 2412 N N . LEU A 1 299 ? 69.781 26.067 10.165 1.00 16.32 296 LEU A N 1
ATOM 2413 C CA . LEU A 1 299 ? 69.913 25.416 8.893 1.00 16.22 296 LEU A CA 1
ATOM 2414 C C . LEU A 1 299 ? 68.821 24.390 8.696 1.00 15.76 296 LEU A C 1
ATOM 2415 O O . LEU A 1 299 ? 68.550 23.593 9.570 1.00 16.02 296 LEU A O 1
ATOM 2420 N N . PRO A 1 300 ? 68.161 24.426 7.540 1.00 15.47 297 PRO A N 1
ATOM 2421 C CA . PRO A 1 300 ? 67.180 23.425 7.214 1.00 15.38 297 PRO A CA 1
ATOM 2422 C C . PRO A 1 300 ? 67.825 22.137 6.739 1.00 14.75 297 PRO A C 1
ATOM 2423 O O . PRO A 1 300 ? 68.957 22.131 6.237 1.00 15.65 297 PRO A O 1
ATOM 2427 N N . LEU A 1 301 ? 67.092 21.048 6.872 1.00 14.48 298 LEU A N 1
ATOM 2428 C CA . LEU A 1 301 ? 67.614 19.720 6.589 1.00 13.83 298 LEU A CA 1
ATOM 2429 C C . LEU A 1 301 ? 66.674 18.890 5.726 1.00 14.51 298 LEU A C 1
ATOM 2430 O O . LEU A 1 301 ? 66.643 17.673 5.841 1.00 15.75 298 LEU A O 1
ATOM 2435 N N . THR A 1 302 ? 65.904 19.539 4.876 1.00 15.27 299 THR A N 1
ATOM 2436 C CA . THR A 1 302 ? 64.800 18.857 4.226 1.00 16.38 299 THR A CA 1
ATOM 2437 C C . THR A 1 302 ? 65.120 18.280 2.846 1.00 16.70 299 THR A C 1
ATOM 2438 O O . THR A 1 302 ? 64.246 17.708 2.197 1.00 18.43 299 THR A O 1
ATOM 2442 N N . THR A 1 303 ? 66.371 18.393 2.419 1.00 15.40 300 THR A N 1
ATOM 2443 C CA . THR A 1 303 ? 66.841 17.713 1.220 1.00 15.74 300 THR A CA 1
ATOM 2444 C C . THR A 1 303 ? 68.269 17.284 1.411 1.00 15.14 300 THR A C 1
ATOM 2445 O O . THR A 1 303 ? 68.955 17.757 2.312 1.00 14.53 300 THR A O 1
ATOM 2449 N N . THR A 1 304 ? 68.721 16.387 0.556 1.00 14.33 301 THR A N 1
ATOM 2450 C CA . THR A 1 304 ? 70.072 15.884 0.633 1.00 14.88 301 THR A CA 1
ATOM 2451 C C . THR A 1 304 ? 71.037 17.042 0.492 1.00 14.64 301 THR A C 1
ATOM 2452 O O . THR A 1 304 ? 72.010 17.120 1.234 1.00 15.05 301 THR A O 1
ATOM 2456 N N . GLU A 1 305 ? 70.787 17.940 -0.454 1.00 15.68 302 GLU A N 1
ATOM 2457 C CA . GLU A 1 305 ? 71.706 19.071 -0.661 1.00 17.00 302 GLU A CA 1
ATOM 2458 C C . GLU A 1 305 ? 71.773 19.950 0.585 1.00 16.02 302 GLU A C 1
ATOM 2459 O O . GLU A 1 305 ? 72.848 20.370 0.992 1.00 15.79 302 GLU A O 1
ATOM 2465 N N . LEU A 1 306 ? 70.633 20.202 1.214 1.00 14.99 303 LEU A N 1
ATOM 2466 C CA . LEU A 1 306 ? 70.615 21.025 2.409 1.00 14.65 303 LEU A CA 1
ATOM 2467 C C . LEU A 1 306 ? 71.356 20.348 3.544 1.00 13.83 303 LEU A C 1
ATOM 2468 O O . LEU A 1 306 ? 72.086 21.002 4.280 1.00 13.55 303 LEU A O 1
ATOM 2473 N N . ILE A 1 307 ? 71.186 19.045 3.683 1.00 13.44 304 ILE A N 1
ATOM 2474 C CA . ILE A 1 307 ? 71.881 18.301 4.719 1.00 13.12 304 ILE A CA 1
ATOM 2475 C C . ILE A 1 307 ? 73.382 18.383 4.491 1.00 13.50 304 ILE A C 1
ATOM 2476 O O . ILE A 1 307 ? 74.146 18.658 5.410 1.00 14.10 304 ILE A O 1
ATOM 2481 N N . LEU A 1 308 ? 73.815 18.141 3.262 1.00 14.41 305 LEU A N 1
ATOM 2482 C CA . LEU A 1 308 ? 75.243 18.182 2.979 1.00 15.68 305 LEU A CA 1
ATOM 2483 C C . LEU A 1 308 ? 75.809 19.570 3.184 1.00 15.67 305 LEU A C 1
ATOM 2484 O O . LEU A 1 308 ? 76.901 19.704 3.706 1.00 17.21 305 LEU A O 1
ATOM 2489 N N . THR A 1 309 ? 75.058 20.603 2.832 1.00 15.76 306 THR A N 1
ATOM 2490 C CA . THR A 1 309 ? 75.454 21.979 3.071 1.00 16.61 306 THR A CA 1
ATOM 2491 C C . THR A 1 309 ? 75.635 22.262 4.561 1.00 16.17 306 THR A C 1
ATOM 2492 O O . THR A 1 309 ? 76.616 22.878 4.976 1.00 16.52 306 THR A O 1
ATOM 2496 N N . ALA A 1 310 ? 74.678 21.795 5.349 1.00 15.43 307 ALA A N 1
ATOM 2497 C CA . ALA A 1 310 ? 74.715 21.971 6.789 1.00 15.70 307 ALA A CA 1
ATOM 2498 C C . ALA A 1 310 ? 75.918 21.264 7.382 1.00 15.76 307 ALA A C 1
ATOM 2499 O O . ALA A 1 310 ? 76.560 21.793 8.269 1.00 16.46 307 ALA A O 1
ATOM 2501 N N . ILE A 1 311 ? 76.186 20.036 6.961 1.00 15.62 308 ILE A N 1
ATOM 2502 C CA . ILE A 1 311 ? 77.329 19.311 7.471 1.00 16.27 308 ILE A CA 1
ATOM 2503 C C . ILE A 1 311 ? 78.609 20.055 7.135 1.00 17.68 308 ILE A C 1
ATOM 2504 O O . ILE A 1 311 ? 79.495 20.226 7.975 1.00 18.85 308 ILE A O 1
ATOM 2509 N N . LYS A 1 312 ? 78.693 20.532 5.911 1.00 18.36 309 LYS A N 1
ATOM 2510 C CA . LYS A 1 312 ? 79.885 21.238 5.482 1.00 19.94 309 LYS A CA 1
ATOM 2511 C C . LYS A 1 312 ? 80.078 22.522 6.291 1.00 19.90 309 LYS A C 1
ATOM 2512 O O . LYS A 1 312 ? 81.214 22.888 6.614 1.00 20.50 309 LYS A O 1
ATOM 2518 N N . ARG A 1 313 ? 79.000 23.201 6.637 1.00 19.92 310 ARG A N 1
ATOM 2519 C CA . ARG A 1 313 ? 79.065 24.445 7.386 1.00 21.19 310 ARG A CA 1
ATOM 2520 C C . ARG A 1 313 ? 79.777 24.281 8.713 1.00 20.81 310 ARG A C 1
ATOM 2521 O O . ARG A 1 313 ? 80.420 25.218 9.198 1.00 21.67 310 ARG A O 1
ATOM 2529 N N . LEU A 1 314 ? 79.735 23.088 9.276 1.00 19.40 311 LEU A N 1
ATOM 2530 C CA . LEU A 1 314 ? 80.337 22.863 10.583 1.00 20.18 311 LEU A CA 1
ATOM 2531 C C . LEU A 1 314 ? 81.831 23.046 10.560 1.00 21.67 311 LEU A C 1
ATOM 2532 O O . LEU A 1 314 ? 82.405 23.393 11.564 1.00 21.12 311 LEU A O 1
ATOM 2537 N N . THR A 1 315 ? 82.468 22.857 9.415 1.00 23.89 312 THR A N 1
ATOM 2538 C CA . THR A 1 315 ? 83.925 23.020 9.362 1.00 27.95 312 THR A CA 1
ATOM 2539 C C . THR A 1 315 ? 84.394 24.038 8.345 1.00 31.24 312 THR A C 1
ATOM 2540 O O . THR A 1 315 ? 85.609 24.122 8.054 1.00 30.52 312 THR A O 1
ATOM 2544 N N . HIS A 1 316 ? 83.476 24.853 7.843 1.00 35.81 313 HIS A N 1
ATOM 2545 C CA . HIS A 1 316 ? 83.791 25.809 6.776 1.00 39.52 313 HIS A CA 1
ATOM 2546 C C . HIS A 1 316 ? 83.200 27.189 7.024 1.00 41.38 313 HIS A C 1
ATOM 2547 O O . HIS A 1 316 ? 83.423 28.112 6.216 1.00 43.36 313 HIS A O 1
#

B-factor: mean 22.34, std 10.99, range [9.55, 121.54]

Organism: Coxiella burnetii (strain RSA 493 / Nine Mile phase I) (NCBI:txid227377)

Nearest PDB structures (foldseek):
  2cuy-assembly1_B  TM=9.396E-01  e=4.932E-29  Thermus thermophilus HB8
  3rgi-assembly1_A  TM=9.297E-01  e=6.174E-26  Sorangium cellulosum
  5zk4-assembly2_B  TM=9.261E-01  e=2.655E-25  Sorangium cellulosum
  4mz0-assembly1_A  TM=8.883E-01  e=2.454E-21  Moorena producens 3L
  6fij-assembly1_A  TM=8.406E-01  e=1.522E-18  Cercospora nicotianae

Foldseek 3Di:
DDFFAAEEEEAEAPPQADAQLVQCVVVDVLLCVLQVLLCVLVVHRLNCCSHPNPPVRCNQQLNVLLNRLSQLLSLLVLLVVLPHDDHQEEYFQSRLLSRQCSLPFAPSSLSSNLSSLLSVLSPLDPFQFKWKKWFDDAQVVLQVLLVVLQPPWDKHFAEPQAGRITDIMTTPNSLVSSLVNVVVPTPDIGIDPDRDGWQAVSPSSLVVSLVSLVPGGTAFGNHFYQAQAHRGGDGDSVVVSVSSSNSRHHHRNNLSNLVVCVVVVHQEYYSGGDCVSVVRSCNRPVPGHYFDRSHSVSSVVSRVNRGD

Radius of gyration: 18.78 Å; Cα contacts (8 Å, |Δi|>4): 704; chains: 1; bounding box: 59×48×40 Å

InterPro domains:
  IPR001227 Acyl transferase domain superfamily [G3DSA:3.40.366.10] (6-287)
  IPR004410 Malonyl CoA-acyl carrier protein transacylase, FabD-type [TIGR00128] (4-291)
  IPR014043 Acyl transferase domain [PF00698] (7-284)
  IPR014043 Acyl transferase domain [SM00827] (8-311)
  IPR016035 Acyl transferase/acyl hydrolase/lysophospholipase [SSF52151] (5-302)
  IPR016036 Malonyl-CoA ACP transacylase, ACP-binding [SSF55048] (129-198)
  IPR024925 Malonyl CoA-acyl carrier protein transacylase [PIRSF000446] (4-310)
  IPR050858 Malonyl CoA-ACP Transacylase/Polyketide Synthase FabD [PTHR42681] (3-302)